Protein AF-A0A7S0X0C2-F1 (afdb_monomer_lite)

pLDDT: mean 82.72, std 20.27, range [34.0, 98.62]

Radius of gyration: 29.5 Å; chains: 1; bounding box: 104×64×98 Å

Foldseek 3Di:
DDDDDDDDDDDDDDDDDDDDDPPDPPPPDDDDDPPDPDPPPQDDDQVVCCQDPVNGGANDAAQQQAQWAWAFPDWDDDPWKIKTKTWIAGHDHDCVRPRNVLQQAAFFKKKWFWALLCQVFWDFKDKQNHTFDWDWDDPHPTIMIMGGRPGDHSVRSHRIMMITMTTPPTPQNALLSTAPVSPSKIWMWTASDPVRNGTHIDIHHYDPPPDPDDDDPDDDDDDDD

Structure (mmCIF, N/CA/C/O backbone):
data_AF-A0A7S0X0C2-F1
#
_entry.id   AF-A0A7S0X0C2-F1
#
loop_
_atom_site.group_PDB
_atom_site.id
_atom_site.type_symbol
_atom_site.label_atom_id
_atom_site.label_alt_id
_atom_site.label_comp_id
_atom_site.label_asym_id
_atom_site.label_entity_id
_atom_site.label_seq_id
_atom_site.pdbx_PDB_ins_code
_atom_site.Cartn_x
_atom_site.Cartn_y
_atom_site.Cartn_z
_atom_site.occupancy
_atom_site.B_iso_or_equiv
_atom_site.auth_seq_id
_atom_site.auth_comp_id
_atom_site.auth_asym_id
_atom_site.auth_atom_id
_atom_site.pdbx_PDB_model_num
ATOM 1 N N . MET A 1 1 ? -69.692 -27.240 -28.844 1.00 43.12 1 MET A N 1
ATOM 2 C CA . MET A 1 1 ? -70.424 -28.524 -28.946 1.00 43.12 1 MET A CA 1
ATOM 3 C C . MET A 1 1 ? -69.994 -29.227 -30.225 1.00 43.12 1 MET A C 1
ATOM 5 O O . MET A 1 1 ? -69.653 -28.537 -31.171 1.00 43.12 1 MET A O 1
ATOM 9 N N . VAL A 1 2 ? -70.072 -30.563 -30.217 1.00 38.34 2 VAL A N 1
ATOM 10 C CA . VAL A 1 2 ? -69.765 -31.543 -31.285 1.00 38.34 2 VAL A CA 1
ATOM 11 C C . VAL A 1 2 ? -68.332 -32.114 -31.284 1.00 38.34 2 VAL A C 1
ATOM 13 O O . VAL A 1 2 ? -67.367 -31.493 -31.714 1.00 38.34 2 VAL A O 1
ATOM 16 N N . ARG A 1 3 ? -68.253 -33.349 -30.760 1.00 46.38 3 ARG A N 1
ATOM 17 C CA . ARG A 1 3 ? -67.208 -34.378 -30.939 1.00 46.38 3 ARG A CA 1
ATOM 18 C C . ARG A 1 3 ? -67.413 -35.115 -32.275 1.00 46.38 3 ARG A C 1
ATOM 20 O O . ARG A 1 3 ? -68.538 -35.107 -32.757 1.00 46.38 3 ARG A O 1
ATOM 27 N N . ILE A 1 4 ? -66.377 -35.838 -32.738 1.00 42.91 4 ILE A N 1
ATOM 28 C CA . ILE A 1 4 ? -66.330 -37.195 -33.375 1.00 42.91 4 ILE A CA 1
ATOM 29 C C . ILE A 1 4 ? -65.035 -37.237 -34.229 1.00 42.91 4 ILE A C 1
ATOM 31 O O . ILE A 1 4 ? -64.892 -36.447 -35.148 1.00 42.91 4 ILE A O 1
ATOM 35 N N . SER A 1 5 ? -63.945 -37.899 -33.815 1.00 49.94 5 SER A N 1
ATOM 36 C CA . SER A 1 5 ? -63.600 -39.338 -33.916 1.00 49.94 5 SER A CA 1
ATOM 37 C C . SER A 1 5 ? -63.464 -39.889 -35.348 1.00 49.94 5 SER A C 1
ATOM 39 O O . SER A 1 5 ? -64.474 -40.072 -36.020 1.00 49.94 5 SER A O 1
ATOM 41 N N . ARG A 1 6 ? -62.233 -40.257 -35.760 1.00 48.47 6 ARG A N 1
ATOM 42 C CA . ARG A 1 6 ? -61.908 -41.545 -36.421 1.00 48.47 6 ARG A CA 1
ATOM 43 C C . ARG A 1 6 ? -60.384 -41.792 -36.500 1.00 48.47 6 ARG A C 1
ATOM 45 O O . ARG A 1 6 ? -59.655 -40.879 -36.855 1.00 48.47 6 ARG A O 1
ATOM 52 N N . TRP A 1 7 ? -59.874 -42.887 -35.909 1.00 40.53 7 TRP A N 1
ATOM 53 C CA . TRP A 1 7 ? -59.399 -44.128 -36.580 1.00 40.53 7 TRP A CA 1
ATOM 54 C C . TRP A 1 7 ? -58.467 -43.807 -37.773 1.00 40.53 7 TRP A C 1
ATOM 56 O O . TRP A 1 7 ? -58.930 -43.217 -38.734 1.00 40.53 7 TRP A O 1
ATOM 66 N N . GLY A 1 8 ? -57.162 -44.086 -37.808 1.00 38.66 8 GLY A N 1
ATOM 67 C CA . GLY A 1 8 ? -56.407 -45.244 -37.333 1.00 38.66 8 GLY A CA 1
ATOM 68 C C . GLY A 1 8 ? -55.841 -45.963 -38.565 1.00 38.66 8 GLY A C 1
ATOM 69 O O . GLY A 1 8 ? -56.622 -46.571 -39.283 1.00 38.66 8 GLY A O 1
ATOM 70 N N . GLN A 1 9 ? -54.528 -45.883 -38.821 1.00 48.75 9 GLN A N 1
ATOM 71 C CA . GLN A 1 9 ? -53.788 -46.880 -39.610 1.00 48.75 9 GLN A CA 1
ATOM 72 C C . GLN A 1 9 ? -52.271 -46.716 -39.434 1.00 48.75 9 GLN A C 1
ATOM 74 O O . GLN A 1 9 ? -51.687 -45.674 -39.720 1.00 48.75 9 GLN A O 1
ATOM 79 N N . GLN A 1 10 ? -51.679 -47.780 -38.893 1.00 46.19 10 GLN A N 1
ATOM 80 C CA . GLN A 1 10 ? -50.253 -48.042 -38.739 1.00 46.19 10 GLN A CA 1
ATOM 81 C C . GLN A 1 10 ? -49.570 -48.218 -40.095 1.00 46.19 10 GLN A C 1
ATOM 83 O O . GLN A 1 10 ? -50.171 -48.815 -40.981 1.00 46.19 10 GLN A O 1
ATOM 88 N N . LEU A 1 11 ? -48.291 -47.840 -40.192 1.00 48.03 11 LEU A N 1
ATOM 89 C CA . LEU A 1 11 ? -47.317 -48.461 -41.097 1.00 48.03 11 LEU A CA 1
ATOM 90 C C . LEU A 1 11 ? -45.882 -48.249 -40.567 1.00 48.03 11 LEU A C 1
ATOM 92 O O . LEU A 1 11 ? -45.306 -47.174 -40.667 1.00 48.03 11 LEU A O 1
ATOM 96 N N . LEU A 1 12 ? -45.400 -49.317 -39.924 1.00 47.22 12 LEU A N 1
ATOM 97 C CA . LEU A 1 12 ? -44.067 -49.939 -39.975 1.00 47.22 12 LEU A CA 1
ATOM 98 C C . LEU A 1 12 ? -42.785 -49.071 -39.940 1.00 47.22 12 LEU A C 1
ATOM 100 O O . LEU A 1 12 ? -42.436 -48.373 -40.886 1.00 47.22 12 LEU A O 1
ATOM 104 N N . LEU A 1 13 ? -42.022 -49.287 -38.857 1.00 42.19 13 LEU A N 1
ATOM 105 C CA . LEU A 1 13 ? -40.582 -49.031 -38.711 1.00 42.19 13 LEU A CA 1
ATOM 106 C C . LEU A 1 13 ? -39.740 -49.750 -39.784 1.00 42.19 13 LEU A C 1
ATOM 108 O O . LEU A 1 13 ? -40.116 -50.829 -40.248 1.00 42.19 13 LEU A O 1
ATOM 112 N N . PRO A 1 14 ? -38.495 -49.283 -39.979 1.00 48.53 14 PRO A N 1
ATOM 113 C CA . PRO A 1 14 ? -37.393 -50.178 -39.647 1.00 48.53 14 PRO A CA 1
ATOM 114 C C . PRO A 1 14 ? -36.407 -49.573 -38.643 1.00 48.53 14 PRO A C 1
ATOM 116 O O . PRO A 1 14 ? -36.069 -48.391 -38.669 1.00 48.53 14 PRO A O 1
ATOM 119 N N . LEU A 1 15 ? -35.966 -50.463 -37.751 1.00 50.50 15 LEU A N 1
ATOM 120 C CA . LEU A 1 15 ? -34.862 -50.307 -36.818 1.00 50.50 15 LEU A CA 1
ATOM 121 C C . LEU A 1 15 ? -33.593 -49.834 -37.538 1.00 50.50 15 LEU A C 1
ATOM 123 O O . LEU A 1 15 ? -33.105 -50.508 -38.444 1.00 50.50 15 LEU A O 1
ATOM 127 N N . LEU A 1 16 ? -32.994 -48.762 -37.027 1.00 46.62 16 LEU A N 1
ATOM 128 C CA . LEU A 1 16 ? -31.573 -48.481 -37.191 1.00 46.62 16 LEU A CA 1
ATOM 129 C C . LEU A 1 16 ? -30.929 -48.552 -35.806 1.00 46.62 16 LEU A C 1
ATOM 131 O O . 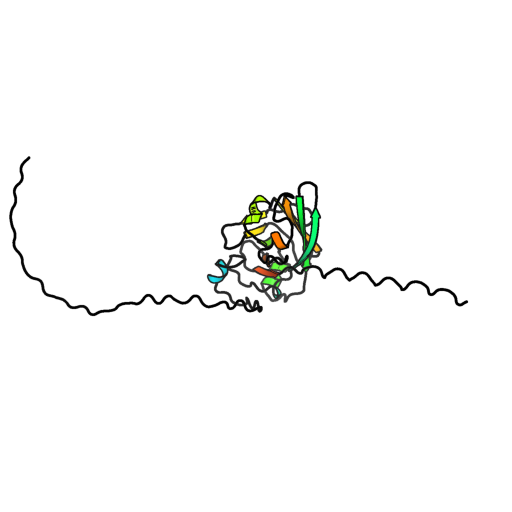LEU A 1 16 ? -31.124 -47.686 -34.956 1.00 46.62 16 LEU A O 1
ATOM 135 N N . LEU A 1 17 ? -30.209 -49.653 -35.589 1.00 46.03 17 LEU A N 1
ATOM 136 C CA . LEU A 1 17 ? -29.241 -49.820 -34.514 1.00 46.03 17 LEU A CA 1
ATOM 137 C C . LEU A 1 17 ? -28.150 -48.756 -34.678 1.00 46.03 17 LEU A C 1
ATOM 139 O O . LEU A 1 17 ? -27.385 -48.821 -35.639 1.00 46.03 17 LEU A O 1
ATOM 143 N N . LEU A 1 18 ? -28.044 -47.822 -33.731 1.00 44.97 18 LEU A N 1
ATOM 144 C CA . LEU A 1 18 ? -26.793 -47.111 -33.489 1.00 44.97 18 LEU A CA 1
ATOM 145 C C . LEU A 1 18 ? -26.215 -47.545 -32.147 1.00 44.97 18 LEU A C 1
ATOM 147 O O . LEU A 1 18 ? -26.882 -47.536 -31.112 1.00 44.97 18 LEU A O 1
ATOM 151 N N . ALA A 1 19 ? -24.966 -47.978 -32.241 1.00 47.38 19 ALA A N 1
ATOM 152 C CA . ALA A 1 19 ? -24.126 -48.465 -31.175 1.00 47.38 19 ALA A CA 1
ATOM 153 C C . ALA A 1 19 ? -23.873 -47.410 -30.090 1.00 47.38 19 ALA A C 1
ATOM 155 O O . ALA A 1 19 ? -23.893 -46.203 -30.326 1.00 47.38 19 ALA A O 1
ATOM 156 N N . ALA A 1 20 ? -23.605 -47.931 -28.897 1.00 47.91 20 ALA A N 1
ATOM 157 C CA . ALA A 1 20 ? -23.229 -47.208 -27.702 1.00 47.91 20 ALA A CA 1
ATOM 158 C C . ALA A 1 20 ? -22.001 -46.303 -27.897 1.00 47.91 20 ALA A C 1
ATOM 160 O O . ALA A 1 20 ? -20.979 -46.726 -28.432 1.00 47.91 20 ALA A O 1
ATOM 161 N N . ALA A 1 21 ? -22.077 -45.107 -27.319 1.00 42.41 21 ALA A N 1
ATOM 162 C CA . ALA A 1 21 ? -20.932 -44.424 -26.736 1.00 42.41 21 ALA A CA 1
ATOM 163 C C . ALA A 1 21 ? -21.427 -43.696 -25.479 1.00 42.41 21 ALA A C 1
ATOM 165 O O . ALA A 1 21 ? -21.937 -42.580 -25.537 1.00 42.41 21 ALA A O 1
ATOM 166 N N . GLN A 1 22 ? -21.338 -44.374 -24.334 1.00 46.09 22 GLN A N 1
ATOM 167 C CA . GLN A 1 22 ? -21.387 -43.713 -23.035 1.00 46.09 22 GLN A CA 1
ATOM 168 C C . GLN A 1 22 ? -20.103 -42.892 -22.918 1.00 46.09 22 GLN A C 1
ATOM 170 O O . GLN A 1 22 ? -19.030 -43.445 -22.689 1.00 46.09 22 GLN A O 1
ATOM 175 N N . GLN A 1 23 ? -20.195 -41.582 -23.114 1.00 45.84 23 GLN A N 1
ATOM 176 C CA . GLN A 1 23 ? -19.142 -40.684 -22.667 1.00 45.84 23 GLN A CA 1
ATOM 177 C C . GLN A 1 23 ? -19.353 -40.489 -21.170 1.00 45.84 23 GLN A C 1
ATOM 179 O O . GLN A 1 23 ? -20.239 -39.756 -20.731 1.00 45.84 23 GLN A O 1
ATOM 184 N N . GLY A 1 24 ? -18.585 -41.264 -20.402 1.00 37.53 24 GLY A N 1
ATOM 185 C CA . GLY A 1 24 ? -18.348 -40.992 -18.998 1.00 37.53 24 GLY A CA 1
ATOM 186 C C . GLY A 1 24 ? -17.808 -39.575 -18.886 1.00 37.53 24 GLY A C 1
ATOM 187 O O . GLY A 1 24 ? -16.836 -39.216 -19.549 1.00 37.53 24 GLY A O 1
ATOM 188 N N . TRP A 1 25 ? -18.488 -38.771 -18.084 1.00 41.78 25 TRP A N 1
ATOM 189 C CA . TRP A 1 25 ? -17.979 -37.492 -17.636 1.00 41.78 25 TRP A CA 1
ATOM 190 C C . TRP A 1 25 ? -16.908 -37.867 -16.623 1.00 41.78 25 TRP A C 1
ATOM 192 O O . TRP A 1 25 ? -17.216 -38.253 -15.497 1.00 41.78 25 TRP A O 1
ATOM 202 N N . ALA A 1 26 ? -15.665 -37.919 -17.093 1.00 37.41 26 ALA A N 1
ATOM 203 C CA . ALA A 1 26 ? -14.527 -37.903 -16.205 1.00 37.41 26 ALA A CA 1
ATOM 204 C C . ALA A 1 26 ? -14.616 -36.575 -15.453 1.00 37.41 26 ALA A C 1
ATOM 206 O O . ALA A 1 26 ? -14.553 -35.504 -16.056 1.00 37.41 26 ALA A O 1
ATOM 207 N N . GLU A 1 27 ? -14.874 -36.679 -14.155 1.00 42.72 27 GLU A N 1
ATOM 208 C CA . GLU A 1 27 ? -14.588 -35.641 -13.182 1.00 42.72 27 GLU A CA 1
ATOM 209 C C . GLU A 1 27 ? -13.106 -35.300 -13.386 1.00 42.72 27 GLU A C 1
ATOM 211 O O . GLU A 1 27 ? -12.231 -36.112 -13.088 1.00 42.72 27 GLU A O 1
ATOM 216 N N . GLU A 1 28 ? -12.822 -34.182 -14.052 1.00 44.88 28 GLU A N 1
ATOM 217 C CA . GLU A 1 28 ? -11.450 -33.743 -14.265 1.00 44.88 28 GLU A CA 1
ATOM 218 C C . GLU A 1 28 ? -10.962 -33.232 -12.913 1.00 44.88 28 GLU A C 1
ATOM 220 O O . GLU A 1 28 ? -11.330 -32.145 -12.460 1.00 44.88 28 GLU A O 1
ATOM 225 N N . ASP A 1 29 ? -10.240 -34.121 -12.231 1.00 40.44 29 ASP A N 1
ATOM 226 C CA . ASP A 1 29 ? -9.566 -33.906 -10.965 1.00 40.44 29 ASP A CA 1
ATOM 227 C C . ASP A 1 29 ? -8.943 -32.506 -10.932 1.00 40.44 29 ASP A C 1
ATOM 229 O O . ASP A 1 29 ? -8.013 -32.190 -11.681 1.00 40.44 29 ASP A O 1
ATOM 233 N N . ALA A 1 30 ? -9.464 -31.654 -10.046 1.00 46.84 30 ALA A N 1
ATOM 234 C C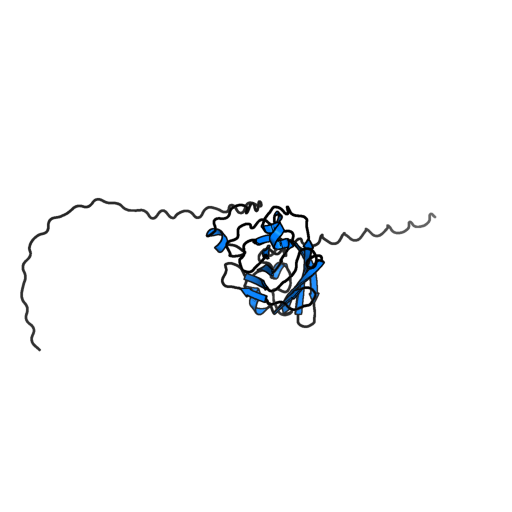A . ALA A 1 30 ? -8.808 -30.408 -9.692 1.00 46.84 30 ALA A CA 1
ATOM 235 C C . ALA A 1 30 ? -7.364 -30.740 -9.267 1.00 46.84 30 ALA A C 1
ATOM 237 O O . ALA A 1 30 ? -7.179 -31.590 -8.389 1.00 46.84 30 ALA A O 1
ATOM 238 N N . PRO A 1 31 ? -6.332 -30.126 -9.876 1.00 44.53 31 PRO A N 1
ATOM 239 C CA . PRO A 1 31 ? -4.963 -30.450 -9.524 1.00 44.53 31 PRO A CA 1
ATOM 240 C C . PRO A 1 31 ? -4.716 -30.102 -8.048 1.00 44.53 31 PRO A C 1
ATOM 242 O O . PRO A 1 31 ? -5.069 -29.002 -7.613 1.00 44.53 31 PRO A O 1
ATOM 245 N N . PRO A 1 32 ? -4.113 -31.022 -7.276 1.00 39.06 32 PRO A N 1
ATOM 246 C CA . PRO A 1 32 ? -3.867 -30.829 -5.858 1.00 39.06 32 PRO A CA 1
ATOM 247 C C . PRO A 1 32 ? -2.831 -29.723 -5.650 1.00 39.06 32 PRO A C 1
ATOM 249 O O . PRO A 1 32 ? -1.729 -29.776 -6.192 1.00 39.06 32 PRO A O 1
ATOM 252 N N . ASP A 1 33 ? -3.203 -28.729 -4.851 1.00 43.75 33 ASP A N 1
ATOM 253 C CA . ASP A 1 33 ? -2.416 -28.135 -3.770 1.00 43.75 33 ASP A CA 1
ATOM 254 C C . ASP A 1 33 ? -0.888 -28.071 -3.980 1.00 43.75 33 ASP A C 1
ATOM 256 O O . ASP A 1 33 ? -0.109 -28.476 -3.119 1.00 43.75 33 ASP A O 1
ATOM 260 N N . GLN A 1 34 ? -0.416 -27.501 -5.090 1.00 34.00 34 GLN A N 1
ATOM 261 C CA . GLN A 1 34 ? 0.976 -27.054 -5.218 1.00 34.00 34 GLN A CA 1
ATOM 262 C C . GLN A 1 34 ? 1.115 -25.591 -4.783 1.00 34.00 34 GLN A C 1
ATOM 264 O O . GLN A 1 34 ? 1.655 -24.747 -5.492 1.00 34.00 34 GLN A O 1
ATOM 269 N N . TYR A 1 35 ? 0.664 -25.283 -3.566 1.00 46.16 35 TYR A N 1
ATOM 270 C CA . TYR A 1 35 ? 1.063 -24.062 -2.859 1.00 46.16 35 TYR A CA 1
ATOM 271 C C . TYR A 1 35 ? 2.432 -24.294 -2.198 1.00 46.16 35 TYR A C 1
ATOM 273 O O . TYR A 1 35 ? 2.598 -24.287 -0.979 1.00 46.16 35 TYR A O 1
ATOM 281 N N . GLY A 1 36 ? 3.427 -24.578 -3.042 1.00 34.47 36 GLY A N 1
ATOM 282 C CA . GLY A 1 36 ? 4.832 -24.594 -2.664 1.00 34.47 36 GLY A CA 1
ATOM 283 C C . GLY A 1 36 ? 5.321 -23.161 -2.475 1.00 34.47 36 GLY A C 1
ATOM 284 O O . GLY A 1 36 ? 4.992 -22.268 -3.248 1.00 34.47 36 GLY A O 1
ATOM 285 N N . SER A 1 37 ? 6.103 -22.938 -1.428 1.00 43.38 37 SER A N 1
ATOM 286 C CA . SER A 1 37 ? 6.641 -21.660 -0.950 1.00 43.38 37 SER A CA 1
ATOM 287 C C . SER A 1 37 ? 7.677 -20.988 -1.873 1.00 43.38 37 SER A C 1
ATOM 289 O O . SER A 1 37 ? 8.632 -20.384 -1.388 1.00 43.38 37 SER A O 1
ATOM 291 N N . ASP A 1 38 ? 7.506 -21.082 -3.188 1.00 40.03 38 ASP A N 1
ATOM 292 C CA . ASP A 1 38 ? 8.397 -20.522 -4.200 1.00 40.03 38 ASP A CA 1
ATOM 293 C C . ASP A 1 38 ? 7.555 -19.779 -5.246 1.00 40.03 38 ASP A C 1
ATOM 295 O O . ASP A 1 38 ? 7.073 -20.346 -6.224 1.00 40.03 38 ASP A O 1
ATOM 299 N N . TRP A 1 39 ? 7.287 -18.495 -4.995 1.00 48.41 39 TRP A N 1
ATOM 300 C CA . TRP A 1 39 ? 6.477 -17.635 -5.866 1.00 48.41 39 TRP A CA 1
ATOM 301 C C . TRP A 1 39 ? 7.241 -17.241 -7.142 1.00 48.41 39 TRP A C 1
ATOM 303 O O . TRP A 1 39 ? 7.523 -16.066 -7.390 1.00 48.41 39 TRP A O 1
ATOM 313 N N . GLY A 1 40 ? 7.567 -18.229 -7.973 1.00 39.44 40 GLY A N 1
ATOM 314 C CA . GLY A 1 40 ? 8.083 -18.070 -9.329 1.00 39.44 40 GLY A CA 1
ATOM 315 C C . GLY A 1 40 ? 6.988 -17.646 -10.312 1.00 39.44 40 GLY A C 1
ATOM 316 O O . GLY A 1 40 ? 6.680 -18.370 -11.248 1.00 39.44 40 GLY A O 1
ATOM 317 N N . VAL A 1 41 ? 6.392 -16.464 -10.127 1.00 51.78 41 VAL A N 1
ATOM 318 C CA . VAL A 1 41 ? 5.333 -15.905 -11.003 1.00 51.78 41 VAL A CA 1
ATOM 319 C C . VAL A 1 41 ? 5.880 -15.311 -12.311 1.00 51.78 41 VAL A C 1
ATOM 321 O O . VAL A 1 41 ? 5.500 -14.216 -12.721 1.00 51.78 41 VAL A O 1
ATOM 324 N N . ALA A 1 42 ? 6.830 -15.991 -12.955 1.00 49.66 42 ALA A N 1
ATOM 325 C CA . ALA A 1 42 ? 7.410 -15.497 -14.201 1.00 49.66 42 ALA A CA 1
ATOM 326 C C . ALA A 1 42 ? 6.447 -15.631 -15.395 1.00 49.66 42 ALA A C 1
ATOM 328 O O . ALA A 1 42 ? 6.527 -14.808 -16.300 1.00 49.66 42 ALA A O 1
ATOM 329 N N . GLU A 1 43 ? 5.530 -16.606 -15.385 1.00 54.19 43 GLU A N 1
ATOM 330 C CA . GLU A 1 43 ? 4.642 -16.907 -16.518 1.00 54.19 43 GLU A CA 1
ATOM 331 C C . GLU A 1 43 ? 3.300 -17.482 -16.027 1.00 54.19 43 GLU A C 1
ATOM 333 O O . GLU A 1 43 ? 3.075 -18.688 -16.048 1.00 54.19 43 GLU A O 1
ATOM 338 N N . MET A 1 44 ? 2.399 -16.636 -15.524 1.00 57.84 44 MET A N 1
ATOM 339 C CA . MET A 1 44 ? 1.007 -17.052 -15.308 1.00 57.84 44 MET A CA 1
ATOM 340 C C . MET A 1 44 ? 0.220 -16.899 -16.608 1.00 57.84 44 MET A C 1
ATOM 342 O O . MET A 1 44 ? 0.312 -15.860 -17.262 1.00 57.84 44 MET A O 1
ATOM 346 N N . ASP A 1 45 ? -0.566 -17.922 -16.962 1.00 64.12 45 ASP A N 1
ATOM 347 C CA . ASP A 1 45 ? -1.567 -17.822 -18.025 1.00 64.12 45 ASP A CA 1
ATOM 348 C C . ASP A 1 45 ? -2.456 -16.585 -17.773 1.00 64.12 45 ASP A C 1
ATOM 350 O O . ASP A 1 45 ? -2.957 -16.417 -16.653 1.00 64.12 45 ASP A O 1
ATOM 354 N N . PRO A 1 46 ? -2.666 -15.705 -18.771 1.00 61.19 46 PRO A N 1
ATOM 355 C CA . PRO A 1 46 ? -3.463 -14.491 -18.610 1.00 61.19 46 PRO A CA 1
ATOM 356 C C . PRO A 1 46 ? -4.866 -14.729 -18.043 1.00 61.19 46 PRO A C 1
ATOM 358 O O . PRO A 1 46 ? -5.403 -13.847 -17.371 1.00 61.19 46 PRO A O 1
ATOM 361 N N . THR A 1 47 ? -5.456 -15.907 -18.279 1.00 62.09 47 THR A N 1
ATOM 362 C CA . THR A 1 47 ? -6.774 -16.276 -17.740 1.00 62.09 47 THR A CA 1
ATOM 363 C C . THR A 1 47 ? -6.676 -16.654 -16.265 1.00 62.09 47 THR A C 1
ATOM 365 O O . THR A 1 47 ? -7.463 -16.167 -15.452 1.00 62.09 47 THR A O 1
ATOM 368 N N . ALA A 1 48 ? -5.669 -17.449 -15.888 1.00 62.38 48 ALA A N 1
ATOM 369 C CA . ALA A 1 48 ? -5.381 -17.774 -14.490 1.00 62.38 48 ALA A CA 1
ATOM 370 C C . ALA A 1 48 ? -5.081 -16.520 -13.643 1.00 62.38 48 ALA A C 1
ATOM 372 O O . ALA A 1 48 ? -5.510 -16.431 -12.492 1.00 62.38 48 ALA A O 1
ATOM 373 N N . ALA A 1 49 ? -4.431 -15.506 -14.225 1.00 68.25 49 ALA A N 1
ATOM 374 C CA . ALA A 1 49 ? -4.135 -14.237 -13.554 1.00 68.25 49 ALA A CA 1
ATOM 375 C C . ALA A 1 49 ? -5.381 -13.405 -13.182 1.00 68.25 49 ALA A C 1
ATOM 377 O O . ALA A 1 49 ? -5.302 -12.504 -12.343 1.00 68.25 49 ALA A O 1
ATOM 378 N N . LEU A 1 50 ? -6.544 -13.696 -13.775 1.00 77.50 50 LEU A N 1
ATOM 379 C CA . LEU A 1 50 ? -7.815 -13.075 -13.386 1.00 77.50 50 LEU A CA 1
ATOM 380 C C . LEU A 1 50 ? -8.426 -13.714 -12.134 1.00 77.50 50 LEU A C 1
ATOM 382 O O . LEU A 1 50 ? -9.265 -13.086 -11.491 1.00 77.50 50 LEU A O 1
ATOM 386 N N . GLY A 1 51 ? -8.014 -14.934 -11.778 1.00 82.00 51 GLY A N 1
ATOM 387 C CA . GLY A 1 51 ? -8.531 -15.675 -10.625 1.00 82.00 51 GLY A CA 1
ATOM 388 C C . GLY A 1 51 ? -7.808 -15.389 -9.307 1.00 82.00 51 GLY A C 1
ATOM 389 O O . GLY A 1 51 ? -8.308 -15.755 -8.247 1.00 82.00 51 GLY A O 1
ATOM 390 N N . ILE A 1 52 ? -6.656 -14.720 -9.355 1.00 87.44 52 ILE A N 1
ATOM 391 C CA . ILE A 1 52 ? -5.799 -14.452 -8.195 1.00 87.44 52 ILE A CA 1
ATOM 392 C C . ILE A 1 52 ? -5.406 -12.979 -8.137 1.00 87.44 52 ILE A C 1
ATOM 394 O O . ILE A 1 52 ? -5.339 -12.304 -9.163 1.00 87.44 52 ILE A O 1
ATOM 398 N N . PHE A 1 53 ? -5.106 -12.469 -6.943 1.00 90.56 53 PHE A N 1
ATOM 399 C CA . PHE A 1 53 ? -4.627 -11.098 -6.774 1.00 90.56 53 PHE A CA 1
ATOM 400 C C . PHE A 1 53 ? -3.404 -10.813 -7.671 1.00 90.56 53 PHE A C 1
ATOM 402 O O . PHE A 1 53 ? -2.465 -11.611 -7.665 1.00 90.56 53 PHE A O 1
ATOM 409 N N . PRO A 1 54 ? -3.359 -9.679 -8.407 1.00 90.56 54 PRO A N 1
ATOM 410 C CA . PRO A 1 54 ? -4.219 -8.487 -8.314 1.00 90.56 54 PRO A CA 1
ATOM 411 C C . PRO A 1 54 ? -5.518 -8.511 -9.142 1.00 90.56 54 PRO A C 1
ATOM 413 O O . PRO A 1 54 ? -6.185 -7.475 -9.260 1.00 90.56 54 PRO A O 1
ATOM 416 N N . TYR A 1 55 ? -5.901 -9.665 -9.689 1.00 90.00 55 TYR A N 1
ATOM 417 C CA . TYR A 1 55 ? -7.088 -9.873 -10.526 1.00 90.00 55 TYR A CA 1
ATOM 418 C C . TYR A 1 55 ? -7.029 -9.087 -11.840 1.00 90.00 55 TYR A C 1
ATOM 420 O O . TYR A 1 55 ? -7.994 -8.443 -12.258 1.00 90.00 55 TYR A O 1
ATOM 428 N N . CYS A 1 56 ? -5.851 -9.070 -12.466 1.00 86.94 56 CYS A N 1
ATOM 429 C CA . CYS A 1 56 ? -5.643 -8.476 -13.783 1.00 86.94 56 CYS A CA 1
ATOM 430 C C . CYS A 1 56 ? -4.456 -9.116 -14.510 1.00 86.94 56 CYS A C 1
ATOM 432 O O . CYS A 1 56 ? -3.543 -9.646 -13.875 1.00 86.94 56 CYS A O 1
ATOM 434 N N . SER A 1 57 ? -4.473 -9.031 -15.843 1.00 86.38 57 SER A N 1
ATOM 435 C CA . SER A 1 57 ? -3.381 -9.475 -16.714 1.00 86.38 57 SER A CA 1
ATOM 436 C C . SER A 1 57 ? -2.297 -8.398 -16.826 1.00 86.38 57 SER A C 1
ATOM 438 O O . SER A 1 57 ? -2.613 -7.252 -17.146 1.00 86.38 57 SER A O 1
ATOM 440 N N . CYS A 1 58 ? -1.037 -8.774 -16.614 1.00 85.44 58 CYS A N 1
ATOM 441 C CA . CYS A 1 58 ? 0.136 -7.904 -16.648 1.00 85.44 58 CYS A CA 1
ATOM 442 C C . CYS A 1 58 ? 1.309 -8.624 -17.320 1.00 85.44 58 CYS A C 1
ATOM 444 O O . CYS A 1 58 ? 1.369 -9.849 -17.321 1.00 85.44 58 CYS A O 1
ATOM 446 N N . GLU A 1 59 ? 2.272 -7.875 -17.860 1.00 85.00 59 GLU A N 1
ATOM 447 C CA . GLU A 1 59 ? 3.454 -8.467 -18.510 1.00 85.00 59 GLU A CA 1
ATOM 448 C C . GLU A 1 59 ? 4.417 -9.090 -17.490 1.00 85.00 59 GLU A C 1
ATOM 450 O O . GLU A 1 59 ? 5.189 -9.986 -17.821 1.00 85.00 59 GLU A O 1
ATOM 455 N N . GLN A 1 60 ? 4.410 -8.594 -16.249 1.00 85.44 60 GLN A N 1
ATOM 456 C CA . GLN A 1 60 ? 5.282 -9.083 -15.189 1.00 85.44 60 GLN A CA 1
ATOM 457 C C . GLN A 1 60 ? 4.670 -8.848 -13.808 1.00 85.44 60 GLN A C 1
ATOM 459 O O . GLN A 1 60 ? 4.200 -7.747 -13.499 1.00 85.44 60 GLN A O 1
ATOM 464 N N . TYR A 1 61 ? 4.767 -9.877 -12.966 1.00 88.75 61 TYR A N 1
ATOM 465 C CA . TYR A 1 61 ? 4.231 -9.891 -11.605 1.00 88.75 61 TYR A CA 1
ATOM 466 C C . TYR A 1 61 ? 5.304 -9.966 -10.524 1.00 88.75 61 TYR A C 1
ATOM 468 O O . TYR A 1 61 ? 5.046 -9.654 -9.363 1.00 88.75 61 TYR A O 1
ATOM 476 N N . ARG A 1 62 ? 6.525 -10.372 -10.878 1.00 89.50 62 ARG A N 1
ATOM 477 C CA . ARG A 1 62 ? 7.592 -10.609 -9.906 1.00 89.50 62 ARG A CA 1
ATOM 478 C C . ARG A 1 62 ? 7.989 -9.347 -9.133 1.00 89.50 62 ARG A C 1
ATOM 480 O O . ARG A 1 62 ? 8.354 -8.325 -9.718 1.00 89.50 62 ARG A O 1
ATOM 487 N N . CYS A 1 63 ? 8.026 -9.469 -7.806 1.00 91.88 63 CYS A N 1
ATOM 488 C CA . CYS A 1 63 ? 8.429 -8.403 -6.886 1.00 91.88 63 CYS A CA 1
ATOM 489 C C . CYS A 1 63 ? 9.806 -7.800 -7.218 1.00 91.88 63 CYS A C 1
ATOM 491 O O . CYS A 1 63 ? 10.007 -6.585 -7.168 1.00 91.88 63 CYS A O 1
ATOM 493 N N . ASP A 1 64 ? 10.777 -8.646 -7.569 1.00 90.62 64 ASP A N 1
ATOM 494 C CA . ASP A 1 64 ? 12.167 -8.257 -7.830 1.00 90.62 64 ASP A CA 1
ATOM 495 C C . ASP A 1 64 ? 12.372 -7.470 -9.133 1.00 90.62 64 ASP A C 1
ATOM 497 O O . ASP A 1 64 ? 13.428 -6.872 -9.326 1.00 90.62 64 ASP A O 1
ATOM 501 N N . GLN A 1 65 ? 11.347 -7.389 -9.983 1.00 91.06 65 GLN A N 1
ATOM 502 C CA . GLN A 1 65 ? 11.375 -6.583 -11.204 1.00 91.06 65 GLN A 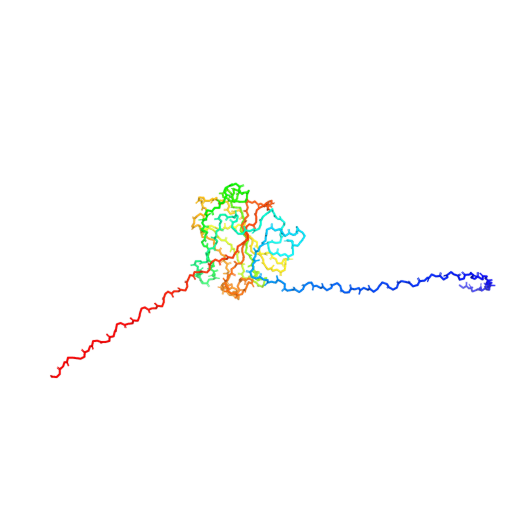CA 1
ATOM 503 C C . GLN A 1 65 ? 10.908 -5.138 -10.970 1.00 91.06 65 GLN A C 1
ATOM 505 O O . GLN A 1 65 ? 11.150 -4.277 -11.813 1.00 91.06 65 GLN A O 1
ATOM 510 N N . GLY A 1 66 ? 10.259 -4.851 -9.835 1.00 93.19 66 GLY A N 1
ATOM 511 C CA . GLY A 1 66 ? 9.809 -3.510 -9.455 1.00 93.19 66 GLY A CA 1
ATOM 512 C C . GLY A 1 66 ? 10.700 -2.857 -8.385 1.00 93.19 66 GLY A C 1
ATOM 513 O O . GLY A 1 66 ? 11.231 -3.560 -7.518 1.00 93.19 66 GLY A O 1
ATOM 514 N N . PRO A 1 67 ? 10.825 -1.514 -8.374 1.00 96.25 67 PRO A N 1
ATOM 515 C CA . PRO A 1 67 ? 11.701 -0.789 -7.448 1.00 96.25 67 PRO A CA 1
ATOM 516 C C . PRO A 1 67 ? 11.102 -0.585 -6.049 1.00 96.25 67 PRO A C 1
ATOM 518 O O . PRO A 1 67 ? 11.794 -0.093 -5.164 1.00 96.25 67 PRO A O 1
ATOM 521 N N . TYR A 1 68 ? 9.821 -0.888 -5.826 1.00 97.38 68 TYR A N 1
ATOM 522 C CA . TYR A 1 68 ? 9.113 -0.484 -4.607 1.00 97.38 68 TYR A CA 1
ATOM 523 C C . TYR A 1 68 ? 8.935 -1.633 -3.620 1.00 97.38 68 TYR A C 1
ATOM 525 O O . TYR A 1 68 ? 8.525 -2.732 -3.992 1.00 97.38 68 TYR A O 1
ATOM 533 N N . ARG A 1 69 ? 9.226 -1.364 -2.344 1.00 96.75 69 ARG A N 1
ATOM 534 C CA . ARG A 1 69 ? 8.971 -2.265 -1.216 1.00 96.75 69 ARG A CA 1
ATOM 535 C C . ARG A 1 69 ? 8.190 -1.535 -0.139 1.00 96.75 69 ARG A C 1
ATOM 537 O O . ARG A 1 69 ? 8.665 -0.532 0.380 1.00 96.75 69 ARG A O 1
ATOM 544 N N . LEU A 1 70 ? 7.013 -2.034 0.210 1.00 97.31 70 LEU A N 1
ATOM 545 C CA . LEU A 1 70 ? 6.245 -1.528 1.340 1.00 97.31 70 LEU A CA 1
ATOM 546 C C . LEU A 1 70 ? 6.658 -2.267 2.613 1.00 97.31 70 LEU A C 1
ATOM 548 O O . LEU A 1 70 ? 6.627 -3.497 2.685 1.00 97.31 70 LEU A O 1
ATOM 552 N N . GLN A 1 71 ? 7.035 -1.494 3.620 1.00 96.44 71 GLN A N 1
ATOM 553 C CA . GLN A 1 71 ? 7.357 -1.972 4.956 1.00 96.44 71 GLN A CA 1
ATOM 554 C C . GLN A 1 71 ? 6.290 -1.478 5.919 1.00 96.44 71 GLN A C 1
ATOM 556 O O . GLN A 1 71 ? 6.013 -0.282 5.951 1.00 96.44 71 GLN A O 1
ATOM 561 N N . TYR A 1 72 ? 5.710 -2.363 6.724 1.00 95.81 72 TYR A N 1
ATOM 562 C CA . TYR A 1 72 ? 4.794 -1.930 7.774 1.00 95.81 72 TYR A CA 1
ATOM 563 C C . TYR A 1 72 ? 5.578 -1.164 8.848 1.00 95.81 72 TYR A C 1
ATOM 565 O O . TYR A 1 72 ? 6.526 -1.695 9.425 1.00 95.81 72 TYR A O 1
ATOM 573 N N . VAL A 1 73 ? 5.209 0.093 9.097 1.00 95.31 73 VAL A N 1
ATOM 574 C CA . VAL A 1 73 ? 5.905 0.970 10.062 1.00 95.31 73 VAL A CA 1
ATOM 575 C C . VAL A 1 73 ? 5.098 1.228 11.324 1.00 95.31 73 VAL A C 1
ATOM 577 O O . VAL A 1 73 ? 5.600 1.829 12.270 1.00 95.31 73 VAL A O 1
ATOM 580 N N . GLY A 1 74 ? 3.869 0.724 11.370 1.00 93.38 74 GLY A N 1
ATOM 581 C CA . GLY A 1 74 ? 3.087 0.673 12.586 1.00 93.38 74 GLY A CA 1
ATOM 582 C C . GLY A 1 74 ? 1.675 1.191 12.409 1.00 93.38 74 GLY A C 1
ATOM 583 O O . GLY A 1 74 ? 1.153 1.368 11.306 1.00 93.38 74 GLY A O 1
ATOM 584 N N . ARG A 1 75 ? 1.070 1.410 13.567 1.00 93.56 75 ARG A N 1
ATOM 585 C CA . ARG A 1 75 ? -0.315 1.804 13.734 1.00 93.56 75 ARG A CA 1
ATOM 586 C C . ARG A 1 75 ? -0.355 3.101 14.519 1.00 93.56 75 ARG A C 1
ATOM 588 O O . ARG A 1 75 ? 0.331 3.221 15.532 1.00 93.56 75 ARG A O 1
ATOM 595 N N . SER A 1 76 ? -1.178 4.040 14.081 1.00 94.00 76 SER A N 1
ATOM 596 C CA . SER A 1 76 ? -1.558 5.195 14.886 1.00 94.00 76 SER A CA 1
ATOM 597 C C . SER A 1 76 ? -3.062 5.192 15.099 1.00 94.00 76 SER A C 1
ATOM 599 O O . SER A 1 76 ? -3.830 4.586 14.348 1.00 94.00 76 SER A O 1
ATOM 601 N N . GLU A 1 77 ? -3.495 5.820 16.183 1.00 94.75 77 GLU A N 1
ATOM 602 C CA . GLU A 1 77 ? -4.893 5.805 16.566 1.00 94.75 77 GLU A CA 1
ATOM 603 C C . GLU A 1 77 ? -5.345 7.187 17.009 1.00 94.75 77 GLU A C 1
ATOM 605 O O . GLU A 1 77 ? -4.626 7.929 17.673 1.00 94.75 77 GLU A O 1
ATOM 610 N N . THR A 1 78 ? -6.584 7.499 16.665 1.00 93.69 78 THR A N 1
ATOM 611 C CA . THR A 1 78 ? -7.340 8.630 17.193 1.00 93.69 78 THR A CA 1
ATOM 612 C C . THR A 1 78 ? -8.587 8.094 17.892 1.00 93.69 78 THR A C 1
ATOM 614 O O . THR A 1 78 ? -8.841 6.884 17.908 1.00 93.69 78 THR A O 1
ATOM 617 N N . THR A 1 79 ? -9.411 8.985 18.439 1.00 95.38 79 THR A N 1
ATOM 618 C CA . THR A 1 79 ? -10.689 8.610 19.062 1.00 95.38 79 THR A CA 1
ATOM 619 C C . THR A 1 79 ? -11.591 7.812 18.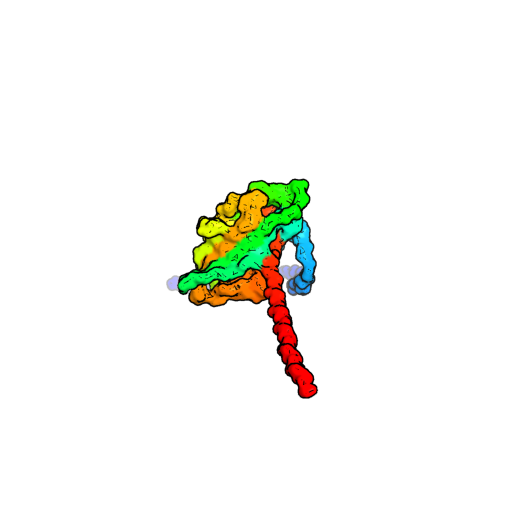116 1.00 95.38 79 THR A C 1
ATOM 621 O O . THR A 1 79 ? -12.257 6.879 18.551 1.00 95.38 79 THR A O 1
ATOM 624 N N . ASN A 1 80 ? -11.579 8.130 16.817 1.00 97.25 80 ASN A N 1
ATOM 625 C CA . ASN A 1 80 ? -12.532 7.571 15.850 1.00 97.25 80 ASN A CA 1
ATOM 626 C C . ASN A 1 80 ? -11.897 6.635 14.822 1.00 97.25 80 ASN A C 1
ATOM 628 O O . ASN A 1 80 ? -12.601 5.830 14.207 1.00 97.25 80 ASN A O 1
ATOM 632 N N . PHE A 1 81 ? -10.584 6.732 14.626 1.00 98.06 81 PHE A N 1
ATOM 633 C CA . PHE A 1 81 ? -9.902 6.063 13.527 1.00 98.06 81 PHE A CA 1
ATOM 634 C C . PHE A 1 81 ? -8.631 5.363 13.968 1.00 98.06 81 PHE A C 1
ATOM 636 O O . PHE A 1 81 ? -7.973 5.764 14.927 1.00 98.06 81 PHE A O 1
ATOM 643 N N . VAL A 1 82 ? -8.288 4.340 13.204 1.00 98.00 82 VAL A N 1
ATOM 644 C CA . VAL A 1 82 ? -7.031 3.616 13.268 1.00 98.00 82 VAL A CA 1
ATOM 645 C C . VAL A 1 82 ? -6.387 3.720 11.896 1.00 98.00 82 VAL A C 1
ATOM 647 O O . VAL A 1 82 ? -7.014 3.357 10.902 1.00 98.00 82 VAL A O 1
ATOM 650 N N . ASP A 1 83 ? -5.149 4.193 11.851 1.00 98.00 83 ASP A N 1
ATOM 651 C CA . ASP A 1 83 ? -4.339 4.218 10.641 1.00 98.00 83 ASP A CA 1
ATOM 652 C C . ASP A 1 83 ? -3.290 3.107 10.719 1.00 98.00 83 ASP A C 1
ATOM 654 O O . ASP A 1 83 ? -2.523 3.030 11.679 1.00 98.00 83 ASP A O 1
ATOM 658 N N . MET A 1 84 ? -3.252 2.245 9.705 1.00 97.19 84 MET A N 1
ATOM 659 C CA . MET A 1 84 ? -2.172 1.280 9.492 1.00 97.19 84 MET A CA 1
ATOM 660 C C . MET A 1 84 ? -1.264 1.788 8.386 1.00 97.19 84 MET A C 1
ATOM 662 O O . MET A 1 84 ? -1.716 1.978 7.257 1.00 97.19 84 MET A O 1
ATOM 666 N N . CYS A 1 85 ? 0.003 2.022 8.714 1.00 97.81 85 CYS A N 1
ATOM 667 C CA . CYS A 1 85 ? 0.914 2.758 7.855 1.00 97.81 85 CYS A CA 1
ATOM 668 C C . CYS A 1 85 ? 2.075 1.898 7.355 1.00 97.81 85 CYS A C 1
ATOM 670 O O . CYS A 1 85 ? 2.665 1.094 8.082 1.00 97.81 85 CYS A O 1
ATOM 672 N N . PHE A 1 86 ? 2.426 2.132 6.097 1.00 98.25 86 PHE A N 1
ATOM 673 C CA . PHE A 1 86 ? 3.478 1.462 5.360 1.00 98.25 86 PHE A CA 1
ATOM 674 C C . PHE A 1 86 ? 4.424 2.505 4.781 1.00 98.25 86 PHE A C 1
ATOM 676 O O . PHE A 1 86 ? 3.989 3.455 4.132 1.00 98.25 86 PHE A O 1
ATOM 683 N N . GLN A 1 87 ? 5.720 2.318 4.978 1.00 98.00 87 GLN A N 1
ATOM 684 C CA . GLN A 1 87 ? 6.737 3.122 4.325 1.00 98.00 87 GLN A CA 1
ATOM 685 C C . GLN A 1 87 ? 7.107 2.500 2.986 1.00 98.00 87 GLN A C 1
ATOM 687 O O . GLN A 1 87 ? 7.394 1.305 2.901 1.00 98.00 87 GLN A O 1
ATOM 692 N N . ILE A 1 88 ? 7.137 3.326 1.944 1.00 97.94 88 ILE A N 1
ATOM 693 C CA . ILE A 1 88 ? 7.672 2.941 0.646 1.00 97.94 88 ILE A CA 1
ATOM 694 C C . ILE A 1 88 ? 9.194 3.082 0.690 1.00 97.94 88 ILE A C 1
ATOM 696 O O . ILE A 1 88 ? 9.749 4.178 0.788 1.00 97.94 88 ILE A O 1
ATOM 700 N N . ASN A 1 89 ? 9.877 1.955 0.571 1.00 96.75 89 ASN A N 1
ATOM 701 C CA . ASN A 1 89 ? 11.307 1.875 0.339 1.00 96.75 89 ASN A CA 1
ATOM 702 C C . ASN A 1 89 ? 11.563 1.660 -1.154 1.00 96.75 89 ASN A C 1
ATOM 704 O O . ASN A 1 89 ? 10.839 0.919 -1.822 1.00 96.75 89 ASN A O 1
ATOM 708 N N . THR A 1 90 ? 12.602 2.306 -1.676 1.00 96.00 90 THR A N 1
ATOM 709 C CA . THR A 1 90 ? 13.060 2.103 -3.050 1.00 96.00 90 THR A CA 1
ATOM 710 C C . THR A 1 90 ? 14.307 1.235 -3.056 1.00 96.00 90 THR A C 1
ATOM 712 O O . THR A 1 90 ? 15.275 1.516 -2.349 1.00 96.00 90 THR A O 1
ATOM 715 N N . VAL A 1 91 ? 14.271 0.160 -3.838 1.00 94.69 91 VAL A N 1
ATOM 716 C CA . VAL A 1 91 ? 15.381 -0.775 -4.023 1.00 94.69 91 VAL A CA 1
ATOM 717 C C . VAL A 1 91 ? 15.872 -0.719 -5.469 1.00 94.69 91 VAL A C 1
ATOM 719 O O . VAL A 1 91 ? 15.074 -0.449 -6.371 1.00 94.69 91 VAL A O 1
ATOM 722 N N . PRO A 1 92 ? 17.169 -0.963 -5.721 1.00 93.50 92 PRO A N 1
ATOM 723 C CA . PRO A 1 92 ? 17.667 -1.105 -7.081 1.00 93.50 92 PRO A CA 1
ATOM 724 C C . PRO A 1 92 ? 16.944 -2.236 -7.823 1.00 93.50 92 PRO A C 1
ATOM 726 O O . PRO A 1 92 ? 16.698 -3.302 -7.261 1.00 93.50 92 PRO A O 1
ATOM 729 N N . CYS A 1 93 ? 16.652 -2.011 -9.099 1.00 93.31 93 CYS A N 1
ATOM 730 C CA . CYS A 1 93 ? 16.170 -3.021 -10.037 1.00 93.31 93 CYS A CA 1
ATOM 731 C C . CYS A 1 93 ? 16.878 -2.832 -11.386 1.00 93.31 93 CYS A C 1
ATOM 733 O O . CYS A 1 93 ? 17.509 -1.798 -11.619 1.00 93.31 93 CYS A O 1
ATOM 735 N N . ASN A 1 94 ? 16.811 -3.830 -12.270 1.00 93.81 94 ASN A N 1
ATOM 736 C CA . ASN A 1 94 ? 17.449 -3.750 -13.584 1.00 93.81 94 ASN A CA 1
ATOM 737 C C . ASN A 1 94 ? 16.720 -2.720 -14.473 1.00 93.81 94 ASN A C 1
ATOM 739 O O . ASN A 1 94 ? 15.593 -2.997 -14.880 1.00 93.81 94 ASN A O 1
ATOM 743 N N . PRO A 1 95 ? 17.334 -1.578 -14.840 1.00 91.81 95 PRO A N 1
ATOM 744 C CA . PRO A 1 95 ? 16.659 -0.528 -15.606 1.00 91.81 95 PRO A CA 1
ATOM 745 C C . PRO A 1 95 ? 16.287 -0.948 -17.035 1.00 91.81 95 PRO A C 1
ATOM 747 O O . PRO A 1 95 ? 15.434 -0.304 -17.642 1.00 91.81 95 PRO A O 1
ATOM 750 N N . SER A 1 96 ? 16.888 -2.020 -17.563 1.00 92.44 96 SER A N 1
ATOM 751 C CA . SER A 1 96 ? 16.510 -2.610 -18.852 1.00 92.44 96 SER A CA 1
ATOM 752 C C . SER A 1 96 ? 15.214 -3.424 -18.769 1.00 92.44 96 SER A C 1
ATOM 754 O O . SER A 1 96 ? 14.614 -3.722 -19.799 1.00 92.44 96 SER A O 1
ATOM 756 N N . ASN A 1 97 ? 14.757 -3.785 -17.563 1.00 90.94 97 ASN A N 1
ATOM 757 C CA . ASN A 1 97 ? 13.442 -4.384 -17.373 1.00 90.94 97 ASN A CA 1
ATOM 758 C C . ASN A 1 97 ? 12.362 -3.302 -17.521 1.00 90.94 97 ASN A C 1
ATOM 760 O O . ASN A 1 97 ? 12.406 -2.258 -16.862 1.00 90.94 97 ASN A O 1
ATOM 764 N N . ILE A 1 98 ? 11.359 -3.575 -18.358 1.00 90.06 98 ILE A N 1
ATOM 765 C CA . ILE A 1 98 ? 10.288 -2.621 -18.659 1.00 90.06 98 ILE A CA 1
ATOM 766 C C . ILE A 1 98 ? 9.530 -2.164 -17.407 1.00 90.06 98 ILE A C 1
ATOM 768 O O . ILE A 1 98 ? 9.170 -0.992 -17.302 1.00 90.06 98 ILE A O 1
ATOM 772 N N . CYS A 1 99 ? 9.347 -3.050 -16.431 1.00 92.06 99 CYS A N 1
ATOM 773 C CA . CYS A 1 99 ? 8.652 -2.748 -15.190 1.00 92.06 99 CYS A CA 1
ATOM 774 C C . CYS A 1 99 ? 9.495 -1.972 -14.206 1.00 92.06 99 CYS A C 1
ATOM 776 O O . CYS A 1 99 ? 8.983 -1.019 -13.625 1.00 92.06 99 CYS A O 1
ATOM 778 N N . CYS A 1 100 ? 10.787 -2.271 -14.102 1.00 94.75 100 CYS A N 1
ATOM 779 C CA . CYS A 1 100 ? 11.696 -1.430 -13.337 1.00 94.75 100 CYS A CA 1
ATOM 780 C C . CYS A 1 100 ? 11.690 0.005 -13.880 1.00 94.75 100 CYS A C 1
ATOM 782 O O . CYS A 1 100 ? 11.511 0.955 -13.117 1.00 94.75 100 CYS A O 1
ATOM 784 N N . ASN A 1 101 ? 11.816 0.163 -15.201 1.00 94.06 101 ASN A N 1
ATOM 785 C CA . ASN A 1 101 ? 11.839 1.465 -15.858 1.00 94.06 101 ASN A CA 1
ATOM 786 C C . ASN A 1 101 ? 10.521 2.236 -15.672 1.00 94.06 101 ASN A C 1
ATOM 788 O O . ASN A 1 101 ? 10.527 3.371 -15.192 1.00 94.06 101 ASN A O 1
ATOM 792 N N . LYS A 1 102 ? 9.386 1.608 -16.002 1.00 94.69 102 LYS A N 1
ATOM 793 C CA . LYS A 1 102 ? 8.072 2.259 -15.950 1.00 94.69 102 LYS A CA 1
ATOM 794 C C . LYS A 1 102 ? 7.639 2.596 -14.531 1.00 94.69 102 LYS A C 1
ATOM 796 O O . LYS A 1 102 ? 7.222 3.729 -14.310 1.00 94.69 102 LYS A O 1
ATOM 801 N N . LEU A 1 103 ? 7.776 1.660 -13.586 1.00 95.31 103 LEU A N 1
ATOM 802 C CA . LEU A 1 103 ? 7.436 1.916 -12.185 1.00 95.31 103 LEU A CA 1
ATOM 803 C C . LEU A 1 103 ? 8.343 2.993 -11.593 1.00 95.31 103 LEU A C 1
ATOM 805 O O . LEU A 1 103 ? 7.851 3.870 -10.898 1.00 95.31 103 LEU A O 1
ATOM 809 N N . SER A 1 104 ? 9.644 2.988 -11.909 1.00 95.81 104 SER A N 1
ATOM 810 C CA . SER A 1 104 ? 10.558 4.034 -11.427 1.00 95.81 104 SER A CA 1
ATOM 811 C C . SER A 1 104 ? 10.171 5.426 -11.922 1.00 95.81 104 SER A C 1
ATOM 813 O O . SER A 1 104 ? 10.370 6.402 -11.201 1.00 95.81 104 SER A O 1
ATOM 815 N N . ALA A 1 105 ? 9.640 5.529 -13.142 1.00 95.56 105 ALA A N 1
ATOM 816 C CA . ALA A 1 105 ? 9.180 6.792 -13.699 1.00 95.56 105 ALA A CA 1
ATOM 817 C C . ALA A 1 105 ? 7.820 7.213 -13.129 1.00 95.56 105 ALA A C 1
ATOM 819 O O . ALA A 1 105 ? 7.634 8.390 -12.831 1.00 95.56 105 ALA A O 1
ATOM 820 N N . ASN A 1 106 ? 6.890 6.266 -12.975 1.00 95.38 106 ASN A N 1
ATOM 821 C CA . ASN A 1 106 ? 5.526 6.525 -12.533 1.00 95.38 106 ASN A CA 1
ATOM 822 C C . ASN A 1 106 ? 5.022 5.386 -11.643 1.00 95.38 106 ASN A C 1
ATOM 824 O O . ASN A 1 106 ? 4.911 4.245 -12.079 1.00 95.38 106 ASN A O 1
ATOM 828 N N . LEU A 1 107 ? 4.646 5.721 -10.416 1.00 96.75 107 LEU A N 1
ATOM 829 C CA . LEU A 1 107 ? 3.847 4.903 -9.519 1.00 96.75 107 LEU A CA 1
ATOM 830 C C . LEU A 1 107 ? 2.472 5.557 -9.411 1.00 96.75 107 LEU A C 1
ATOM 832 O O . LEU A 1 107 ? 2.298 6.560 -8.714 1.00 96.75 107 LEU A O 1
ATOM 836 N N . GLU A 1 108 ? 1.496 4.992 -10.113 1.00 96.25 108 GLU A N 1
ATOM 837 C CA . GLU A 1 108 ? 0.152 5.572 -10.225 1.00 96.25 108 GLU A CA 1
ATOM 838 C C . GLU A 1 108 ? -0.874 4.885 -9.329 1.00 96.25 108 GLU A C 1
ATOM 840 O O . GLU A 1 108 ? -1.865 5.507 -8.927 1.00 96.25 108 GLU A O 1
ATOM 845 N N . LYS A 1 109 ? -0.631 3.619 -8.981 1.00 96.56 109 LYS A N 1
ATOM 846 C CA . LYS A 1 109 ? -1.569 2.823 -8.194 1.00 96.56 109 LYS A CA 1
ATOM 847 C C . LYS A 1 109 ? -0.851 1.834 -7.278 1.00 96.56 109 LYS A C 1
ATOM 849 O O . LYS A 1 109 ? 0.170 1.252 -7.646 1.00 96.56 109 LYS A O 1
ATOM 854 N N . ILE A 1 110 ? -1.416 1.651 -6.088 1.00 97.88 110 ILE A N 1
ATOM 855 C CA . ILE A 1 110 ? -1.034 0.628 -5.110 1.00 97.88 110 ILE A CA 1
ATOM 856 C C . ILE A 1 110 ? -2.302 -0.136 -4.738 1.00 97.88 110 ILE A C 1
ATOM 858 O O . ILE A 1 110 ? -3.332 0.477 -4.454 1.00 97.88 110 ILE A O 1
ATOM 862 N N . GLU A 1 111 ? -2.235 -1.461 -4.736 1.00 97.88 111 GLU A N 1
ATOM 863 C CA . GLU A 1 111 ? -3.339 -2.323 -4.308 1.00 97.88 111 GLU A CA 1
ATOM 864 C C . GLU A 1 111 ? -2.896 -3.199 -3.141 1.00 97.88 111 GLU A C 1
ATOM 866 O O . GLU A 1 111 ? -1.773 -3.690 -3.154 1.00 97.88 111 GLU A O 1
ATOM 871 N N . PHE A 1 112 ? -3.767 -3.404 -2.156 1.00 98.19 112 PHE A N 1
ATOM 872 C CA . PHE A 1 112 ? -3.559 -4.335 -1.046 1.00 98.19 112 PHE A CA 1
ATOM 873 C C . PHE A 1 112 ? -4.606 -5.438 -1.104 1.00 98.19 112 PHE A C 1
ATOM 875 O O . PHE A 1 112 ? -5.796 -5.148 -1.261 1.00 98.19 112 PHE A O 1
ATOM 882 N N . GLU A 1 113 ? -4.161 -6.677 -0.937 1.00 97.94 113 GLU A N 1
ATOM 883 C CA . GLU A 1 113 ? -5.032 -7.823 -0.719 1.00 97.94 113 GLU A CA 1
ATOM 884 C C . GLU A 1 113 ? -5.455 -7.873 0.753 1.00 97.94 113 GLU A C 1
ATOM 886 O O . GLU A 1 113 ? -4.616 -7.883 1.659 1.00 97.94 113 GLU A O 1
ATOM 891 N N . VAL A 1 114 ? -6.762 -7.856 0.995 1.00 98.19 114 VAL A N 1
ATOM 892 C CA . VAL A 1 114 ? -7.353 -7.746 2.333 1.00 98.19 114 VAL A CA 1
ATOM 893 C C . VAL A 1 114 ? -8.588 -8.624 2.451 1.00 98.19 114 VAL A C 1
ATOM 895 O O . VAL A 1 114 ? -9.201 -8.977 1.450 1.00 98.19 114 VAL A O 1
ATOM 898 N N . VAL A 1 115 ? -9.033 -8.887 3.672 1.00 97.69 115 VAL A N 1
A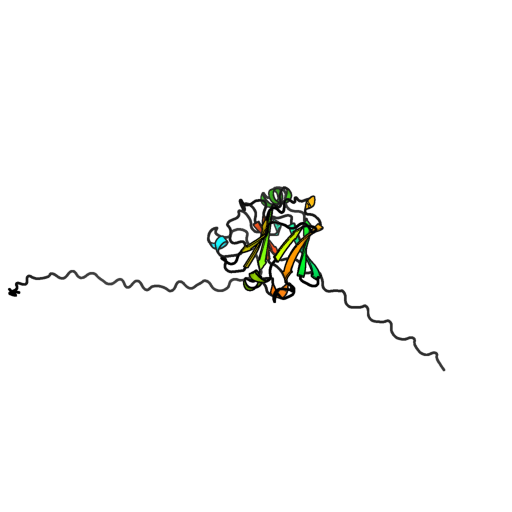TOM 899 C CA . VAL A 1 115 ? -10.269 -9.641 3.887 1.00 97.69 115 VAL A CA 1
ATOM 900 C C . VAL A 1 115 ? -11.511 -8.796 3.577 1.00 97.69 115 VAL A C 1
ATOM 902 O O . VAL A 1 115 ? -11.624 -7.631 3.977 1.00 97.69 115 VAL A O 1
ATOM 905 N N . LYS A 1 116 ? -12.488 -9.379 2.872 1.00 97.69 116 LYS A N 1
ATOM 906 C CA . LYS A 1 116 ? -13.683 -8.658 2.380 1.00 97.69 116 LYS A CA 1
ATOM 907 C C . LYS A 1 116 ? -14.527 -8.032 3.483 1.00 97.69 116 LYS A C 1
ATOM 909 O O . LYS A 1 116 ? -15.064 -6.942 3.288 1.00 97.69 116 LYS A O 1
ATOM 914 N N . GLN A 1 117 ? -14.635 -8.696 4.637 1.00 97.38 117 GLN A N 1
ATOM 915 C CA . GLN A 1 117 ? -15.455 -8.224 5.758 1.00 97.38 117 GLN A CA 1
ATOM 916 C C . GLN A 1 117 ? -15.035 -6.846 6.291 1.00 97.38 117 GLN A C 1
ATOM 918 O O . GLN A 1 117 ? -15.798 -6.201 7.004 1.00 97.38 117 GLN A O 1
ATOM 923 N N . CYS A 1 118 ? -13.847 -6.358 5.931 1.00 98.00 118 CYS A N 1
ATOM 924 C CA . CYS A 1 118 ? -13.361 -5.057 6.372 1.00 98.00 118 CYS A CA 1
ATOM 925 C C . CYS A 1 118 ? -13.923 -3.863 5.601 1.00 98.00 118 CYS A C 1
ATOM 927 O O . CYS A 1 118 ? -13.641 -2.732 6.002 1.00 98.00 118 CYS A O 1
ATOM 929 N N . LYS A 1 119 ? -14.710 -4.083 4.536 1.00 98.25 119 LYS A N 1
ATOM 930 C CA . LYS A 1 119 ? -15.243 -3.020 3.668 1.00 98.25 119 LYS A CA 1
ATOM 931 C C . LYS A 1 119 ? -15.908 -1.891 4.454 1.00 98.25 119 LYS A C 1
ATOM 933 O O . LYS A 1 119 ? -15.522 -0.737 4.299 1.00 98.25 119 LYS A O 1
ATOM 938 N N . ASP A 1 120 ? -16.844 -2.221 5.341 1.00 97.62 120 ASP A N 1
ATOM 939 C CA . ASP A 1 120 ? -17.622 -1.221 6.092 1.00 97.62 120 ASP A CA 1
ATOM 940 C C . ASP A 1 120 ? -16.782 -0.482 7.148 1.00 97.62 120 ASP A C 1
ATOM 942 O O . ASP A 1 120 ? -17.096 0.636 7.575 1.00 97.62 120 ASP A O 1
ATOM 946 N N . GLY A 1 121 ? -15.686 -1.110 7.573 1.00 97.75 121 GLY A N 1
ATOM 947 C CA . GLY A 1 121 ? -14.715 -0.527 8.485 1.00 97.75 121 GLY A CA 1
ATOM 948 C C . GLY A 1 121 ? -13.698 0.378 7.796 1.00 97.75 121 GLY A C 1
ATOM 949 O O . GLY A 1 121 ? -13.137 1.247 8.462 1.00 97.75 121 GLY A O 1
ATOM 950 N N . PHE A 1 122 ? -13.442 0.190 6.503 1.00 98.50 122 PHE A N 1
ATOM 951 C CA . PHE A 1 122 ? -12.492 0.986 5.737 1.00 98.50 122 PHE A CA 1
ATOM 952 C C . PHE A 1 122 ? -13.052 2.382 5.428 1.00 98.50 122 PHE A C 1
ATOM 954 O O . PHE A 1 122 ? -14.232 2.548 5.129 1.00 98.50 122 PHE A O 1
ATOM 961 N N . VAL A 1 123 ? -12.204 3.408 5.522 1.00 98.25 123 VAL A N 1
ATOM 962 C CA . VAL A 1 123 ? -12.616 4.813 5.372 1.00 98.25 123 VAL A CA 1
ATOM 963 C C . VAL A 1 123 ? -11.925 5.467 4.187 1.00 98.25 123 VAL A C 1
ATOM 965 O O . VAL A 1 123 ? -12.582 6.045 3.326 1.00 98.25 123 VAL A O 1
ATOM 968 N N . SER A 1 124 ? -10.596 5.432 4.160 1.00 98.12 124 SER A N 1
ATOM 969 C CA . SER A 1 124 ? -9.797 6.081 3.122 1.00 98.12 124 SER A CA 1
ATOM 970 C C . SER A 1 124 ? -8.349 5.614 3.185 1.00 98.12 124 SER A C 1
ATOM 972 O O . SER A 1 124 ? -7.940 4.941 4.130 1.00 98.12 124 SER A O 1
ATOM 974 N N . SER A 1 125 ? -7.557 6.021 2.196 1.00 98.50 125 SER A N 1
ATOM 975 C CA . SER A 1 125 ? -6.104 5.930 2.275 1.00 98.50 125 SER A CA 1
ATOM 976 C C . SER A 1 125 ? -5.464 7.298 2.120 1.00 98.50 125 SER A C 1
ATOM 978 O O . SER A 1 125 ? -5.999 8.190 1.455 1.00 98.50 125 SER A O 1
ATOM 980 N N . THR A 1 126 ? -4.293 7.457 2.726 1.00 98.25 126 THR A N 1
ATOM 981 C CA . THR A 1 126 ? -3.473 8.662 2.601 1.00 98.25 126 THR A CA 1
ATOM 982 C C . THR A 1 126 ? -2.062 8.319 2.153 1.00 98.25 126 THR A C 1
ATOM 984 O O . THR A 1 126 ? -1.584 7.210 2.384 1.00 98.25 126 THR A O 1
ATOM 987 N N . ILE A 1 127 ? -1.395 9.279 1.519 1.00 98.25 127 ILE A N 1
ATOM 988 C CA . ILE A 1 127 ? 0.042 9.243 1.256 1.00 98.25 127 ILE A CA 1
ATOM 989 C C . ILE A 1 127 ? 0.641 10.540 1.783 1.00 98.25 127 ILE A C 1
ATOM 991 O O . ILE A 1 127 ? 0.235 11.618 1.351 1.00 98.25 127 ILE A O 1
ATOM 995 N N . ASN A 1 128 ? 1.576 10.443 2.728 1.00 97.06 128 ASN A N 1
ATOM 996 C CA . ASN A 1 128 ? 2.150 11.588 3.445 1.00 97.06 128 ASN A CA 1
ATOM 997 C C . ASN A 1 128 ? 1.057 12.503 4.034 1.00 97.06 128 ASN A C 1
ATOM 999 O O . ASN A 1 128 ? 1.108 13.725 3.912 1.00 97.06 128 ASN A O 1
ATOM 1003 N N . GLY A 1 129 ? 0.011 11.892 4.604 1.00 96.00 129 GLY A N 1
ATOM 1004 C CA . GLY A 1 129 ? -1.149 12.585 5.175 1.00 96.00 129 GLY A CA 1
ATOM 1005 C C . GLY A 1 129 ? -2.157 13.134 4.156 1.00 96.00 129 GLY A C 1
ATOM 1006 O O . GLY A 1 129 ? -3.251 13.530 4.549 1.00 96.00 129 GLY A O 1
ATOM 1007 N N . GLN A 1 130 ? -1.848 13.119 2.856 1.00 97.25 130 GLN A N 1
ATOM 1008 C CA . GLN A 1 130 ? -2.763 13.568 1.805 1.00 97.25 130 GLN A CA 1
ATOM 1009 C C . GLN A 1 130 ? -3.722 12.446 1.415 1.00 97.25 130 GLN A C 1
ATOM 1011 O O . GLN A 1 130 ? -3.279 11.366 1.023 1.00 97.25 130 GLN A O 1
ATOM 1016 N N . VAL A 1 131 ? -5.029 12.698 1.494 1.00 97.38 131 VAL A N 1
ATOM 1017 C CA . VAL A 1 131 ? -6.059 11.727 1.092 1.00 97.38 131 VAL A CA 1
ATOM 1018 C C . VAL A 1 131 ? -5.932 11.405 -0.396 1.00 97.38 131 VAL A C 1
ATOM 1020 O O . VAL A 1 131 ? -5.751 12.293 -1.229 1.00 97.38 131 VAL A O 1
ATOM 1023 N N . LYS A 1 132 ? -6.028 10.117 -0.728 1.00 97.62 132 LYS A N 1
ATOM 1024 C CA . LYS A 1 132 ? -5.973 9.607 -2.100 1.00 97.62 132 LYS A CA 1
ATOM 1025 C C . LYS A 1 132 ? -7.302 8.994 -2.519 1.00 97.62 132 LYS A C 1
ATOM 1027 O O . LYS A 1 132 ? -8.064 8.493 -1.690 1.00 97.62 132 LYS A O 1
ATOM 1032 N N . THR A 1 133 ? -7.542 8.988 -3.828 1.00 96.94 133 THR A N 1
ATOM 1033 C CA . THR A 1 133 ? -8.709 8.316 -4.411 1.00 96.94 133 THR A CA 1
ATOM 1034 C C . THR A 1 133 ? -8.568 6.821 -4.177 1.00 96.94 133 THR A C 1
ATOM 1036 O O . THR A 1 133 ? -7.632 6.202 -4.686 1.00 96.94 133 THR A O 1
ATOM 1039 N N . THR A 1 134 ? -9.470 6.256 -3.379 1.00 98.06 134 THR A N 1
ATOM 1040 C CA . THR A 1 134 ? -9.363 4.872 -2.920 1.00 98.06 134 THR A CA 1
ATOM 1041 C C . THR A 1 134 ? -10.686 4.139 -3.057 1.00 98.06 134 THR A C 1
ATOM 1043 O O . THR A 1 134 ? -11.743 4.730 -2.851 1.00 98.06 134 THR A O 1
ATOM 1046 N N . TYR A 1 135 ? -10.610 2.850 -3.371 1.00 97.81 135 TYR A N 1
ATOM 1047 C CA . TYR A 1 135 ? -11.749 1.948 -3.498 1.00 97.81 135 TYR A CA 1
ATOM 1048 C C . TYR A 1 135 ? -11.529 0.702 -2.643 1.00 97.81 135 TYR A C 1
ATOM 1050 O O . TYR A 1 135 ? -10.384 0.305 -2.422 1.00 97.81 135 TYR A O 1
ATOM 1058 N N . PHE A 1 136 ? -12.623 0.098 -2.182 1.00 98.44 136 PHE A N 1
ATOM 1059 C CA . PHE A 1 136 ? -12.625 -1.219 -1.553 1.00 98.44 136 PHE A CA 1
ATOM 1060 C C . PHE A 1 136 ? -13.491 -2.148 -2.403 1.00 98.44 136 PHE A C 1
ATOM 1062 O O . PHE A 1 136 ? -14.724 -2.106 -2.334 1.00 98.44 136 PHE A O 1
ATOM 1069 N N . ASP A 1 137 ? -12.833 -2.968 -3.212 1.00 97.50 137 ASP A N 1
ATOM 1070 C CA . ASP A 1 137 ? -13.472 -3.876 -4.155 1.00 97.50 137 ASP A CA 1
ATOM 1071 C C . ASP A 1 137 ? -13.733 -5.229 -3.464 1.00 97.50 137 ASP A C 1
ATOM 1073 O O . ASP A 1 137 ? -12.864 -5.769 -2.775 1.00 97.50 137 ASP A O 1
ATOM 1077 N N . THR A 1 138 ? -14.944 -5.771 -3.624 1.00 97.25 138 THR A N 1
ATOM 1078 C CA . THR A 1 138 ? -15.384 -7.038 -2.995 1.00 97.25 138 THR A CA 1
ATOM 1079 C C . THR A 1 138 ? -15.805 -8.112 -3.992 1.00 97.25 138 THR A C 1
ATOM 1081 O O . THR A 1 138 ? -16.198 -9.204 -3.581 1.00 97.25 138 THR A O 1
ATOM 1084 N N . ASP A 1 139 ? -15.710 -7.808 -5.285 1.00 94.69 139 ASP A N 1
ATOM 1085 C CA . ASP A 1 139 ? -16.235 -8.642 -6.371 1.00 94.69 139 ASP A CA 1
ATOM 1086 C C . ASP A 1 139 ? -15.270 -9.775 -6.772 1.00 94.69 139 ASP A C 1
ATOM 1088 O O . ASP A 1 139 ? -15.625 -10.651 -7.554 1.00 94.69 139 ASP A O 1
ATOM 1092 N N . PHE A 1 140 ? -14.052 -9.775 -6.221 1.00 92.88 140 PHE A N 1
ATOM 1093 C CA . PHE A 1 140 ? -13.010 -10.781 -6.461 1.00 92.88 140 PHE A CA 1
ATOM 1094 C C . PHE A 1 140 ? -13.048 -11.903 -5.422 1.00 92.88 140 PHE A C 1
ATOM 1096 O O . PHE A 1 140 ? -13.926 -11.897 -4.572 1.00 92.88 140 PHE A O 1
ATOM 1103 N N . ALA A 1 141 ? -12.128 -12.874 -5.443 1.00 93.00 141 ALA A N 1
ATOM 1104 C CA . ALA A 1 141 ? -12.092 -13.930 -4.421 1.00 93.00 141 ALA A CA 1
ATOM 1105 C C . ALA A 1 141 ? -11.824 -13.360 -3.012 1.00 93.00 141 ALA A C 1
ATOM 1107 O O . ALA A 1 141 ? -12.523 -13.710 -2.060 1.00 93.00 141 ALA A O 1
ATOM 1108 N N . THR A 1 142 ? -10.909 -12.395 -2.918 1.00 96.12 142 THR A N 1
ATOM 1109 C CA . THR A 1 142 ? -10.527 -11.661 -1.700 1.00 96.12 142 THR A CA 1
ATOM 1110 C C . THR A 1 142 ? -10.968 -10.196 -1.792 1.00 96.12 142 THR A C 1
ATOM 1112 O O . THR A 1 142 ? -11.484 -9.742 -2.819 1.00 96.12 142 THR A O 1
ATOM 1115 N N . GLY A 1 143 ? -10.856 -9.450 -0.697 1.00 97.00 143 GLY A N 1
ATOM 1116 C CA . GLY A 1 143 ? -11.061 -8.005 -0.706 1.00 97.00 143 GLY A CA 1
ATOM 1117 C C . GLY A 1 143 ? -9.841 -7.292 -1.283 1.00 97.00 143 GLY A C 1
ATOM 1118 O O . GLY A 1 143 ? -8.705 -7.757 -1.178 1.00 97.00 143 GLY A O 1
ATOM 1119 N N . LYS A 1 144 ? -10.061 -6.128 -1.894 1.00 97.38 144 LYS A N 1
ATOM 1120 C CA . LYS A 1 144 ? -8.972 -5.339 -2.468 1.00 97.38 144 LYS A CA 1
ATOM 1121 C C . LYS A 1 144 ? -9.128 -3.865 -2.155 1.00 97.38 144 LYS A C 1
ATOM 1123 O O . LYS A 1 144 ? -10.089 -3.234 -2.585 1.00 97.38 144 LYS A O 1
ATOM 1128 N N . ILE A 1 145 ? -8.145 -3.295 -1.462 1.00 98.44 145 ILE A N 1
ATOM 1129 C CA . ILE A 1 145 ? -8.042 -1.840 -1.329 1.00 98.44 145 ILE A CA 1
ATOM 1130 C C . ILE A 1 145 ? -7.192 -1.322 -2.476 1.00 98.44 145 ILE A C 1
ATOM 1132 O O . ILE A 1 145 ? -6.019 -1.668 -2.590 1.00 98.44 145 ILE A O 1
ATOM 1136 N N . ARG A 1 146 ? -7.771 -0.459 -3.307 1.00 97.31 146 ARG A N 1
ATOM 1137 C CA . ARG A 1 146 ? -7.121 0.118 -4.483 1.00 97.31 146 ARG A CA 1
ATOM 1138 C C . ARG A 1 146 ? -6.918 1.613 -4.302 1.00 97.31 146 ARG A C 1
ATOM 1140 O O . ARG A 1 146 ? -7.881 2.371 -4.353 1.00 97.31 146 ARG A O 1
ATOM 1147 N N . ILE A 1 147 ? -5.667 2.034 -4.136 1.00 98.00 147 ILE A N 1
ATOM 1148 C CA . ILE A 1 147 ? -5.255 3.437 -4.018 1.00 98.00 147 ILE A CA 1
ATOM 1149 C C . ILE A 1 147 ? -4.783 3.915 -5.388 1.00 98.00 147 ILE A C 1
ATOM 1151 O O . ILE A 1 147 ? -3.801 3.408 -5.923 1.00 98.00 147 ILE A O 1
ATOM 1155 N N . THR A 1 148 ? -5.467 4.904 -5.949 1.00 96.44 148 THR A N 1
ATOM 1156 C CA . THR A 1 148 ? -5.192 5.474 -7.277 1.00 96.44 148 THR A CA 1
ATOM 1157 C C . THR A 1 148 ? -4.735 6.927 -7.174 1.00 96.44 148 THR A C 1
ATOM 1159 O O . THR A 1 148 ? -4.813 7.545 -6.107 1.00 96.44 148 THR A O 1
ATOM 1162 N N . ALA A 1 149 ? -4.245 7.481 -8.288 1.00 92.56 149 ALA A N 1
ATOM 1163 C CA . ALA A 1 149 ? -3.658 8.820 -8.341 1.00 92.56 149 ALA A CA 1
ATOM 1164 C C . ALA A 1 149 ? -2.532 8.991 -7.302 1.00 92.56 149 ALA A C 1
ATOM 1166 O O . ALA A 1 149 ? -2.418 10.020 -6.618 1.00 92.56 149 ALA A O 1
ATOM 1167 N N . VAL A 1 150 ? -1.702 7.951 -7.167 1.00 96.12 150 VAL A N 1
ATOM 1168 C CA . VAL A 1 150 ? -0.532 7.956 -6.284 1.00 96.12 150 VAL A CA 1
ATOM 1169 C C . VAL A 1 150 ? 0.438 9.048 -6.740 1.00 96.12 150 VAL A C 1
ATOM 1171 O O . VAL A 1 150 ? 0.772 9.911 -5.921 1.00 96.12 150 VAL A O 1
ATOM 1174 N N . ARG A 1 151 ? 0.738 9.100 -8.049 1.00 95.19 151 ARG A N 1
ATOM 1175 C CA . ARG A 1 151 ? 1.553 10.126 -8.725 1.00 95.19 151 ARG A CA 1
ATOM 1176 C C . ARG A 1 151 ? 2.924 10.322 -8.078 1.00 95.19 151 ARG A C 1
ATOM 1178 O O . ARG A 1 151 ? 3.348 11.447 -7.811 1.00 95.19 151 ARG A O 1
ATOM 1185 N N . LEU A 1 152 ? 3.591 9.213 -7.775 1.00 97.44 152 LEU A N 1
ATOM 1186 C CA . LEU A 1 152 ? 4.962 9.214 -7.268 1.00 97.44 152 LEU A CA 1
ATOM 1187 C C . LEU A 1 152 ? 5.917 8.681 -8.338 1.00 97.44 152 LEU A C 1
ATOM 1189 O O . LEU A 1 152 ? 5.493 8.088 -9.320 1.00 97.44 152 LEU A O 1
ATOM 1193 N N . ASN A 1 153 ? 7.211 8.880 -8.138 1.00 96.75 153 ASN A N 1
ATOM 1194 C CA . ASN A 1 153 ? 8.280 8.267 -8.926 1.00 96.75 153 ASN A CA 1
ATOM 1195 C C . ASN A 1 153 ? 9.375 7.761 -7.979 1.00 96.75 153 ASN A C 1
ATOM 1197 O O . ASN A 1 153 ? 9.237 7.856 -6.762 1.00 96.75 153 ASN A O 1
ATOM 1201 N N . SER A 1 154 ? 10.463 7.190 -8.486 1.00 95.44 154 SER A N 1
ATOM 1202 C CA . SER A 1 154 ? 11.534 6.623 -7.647 1.00 95.44 154 SER A CA 1
ATOM 1203 C C . SER A 1 154 ? 12.150 7.627 -6.660 1.00 95.44 154 SER A C 1
ATOM 1205 O O . SER A 1 154 ? 12.616 7.227 -5.592 1.00 95.44 154 SER A O 1
ATOM 1207 N N . VAL A 1 155 ? 12.111 8.923 -6.976 1.00 95.62 155 VAL A N 1
ATOM 1208 C CA . VAL A 1 155 ? 12.611 9.994 -6.109 1.00 95.62 155 VAL A CA 1
ATOM 1209 C C . VAL A 1 155 ? 11.573 10.355 -5.050 1.00 95.62 155 VAL A C 1
ATOM 1211 O O . VAL A 1 155 ? 11.881 10.343 -3.862 1.00 95.62 155 VAL A O 1
ATOM 1214 N N . THR A 1 156 ? 10.334 10.641 -5.455 1.00 97.38 156 THR A N 1
ATOM 1215 C CA . THR A 1 156 ? 9.285 11.130 -4.543 1.00 97.38 156 THR A CA 1
ATOM 1216 C C . THR A 1 156 ? 8.623 10.024 -3.725 1.00 97.38 156 THR A C 1
ATOM 1218 O O . THR A 1 156 ? 8.089 10.286 -2.650 1.00 97.38 156 THR A O 1
ATOM 1221 N N . ALA A 1 157 ? 8.674 8.775 -4.189 1.00 97.25 157 ALA A N 1
ATOM 1222 C CA . ALA A 1 157 ? 8.153 7.630 -3.454 1.00 97.25 157 ALA A CA 1
ATOM 1223 C C . ALA A 1 157 ? 9.039 7.241 -2.271 1.00 97.25 157 ALA A C 1
ATOM 1225 O O . ALA A 1 157 ? 8.540 6.680 -1.300 1.00 97.25 157 ALA A O 1
ATOM 1226 N N . LYS A 1 158 ? 10.342 7.527 -2.331 1.00 96.62 158 LYS A N 1
ATOM 1227 C CA . LYS A 1 158 ? 11.287 7.128 -1.289 1.00 96.62 158 LYS A CA 1
ATOM 1228 C C . LYS A 1 158 ? 10.872 7.710 0.068 1.00 96.62 158 LYS A C 1
ATOM 1230 O O . LYS A 1 158 ? 10.738 8.918 0.213 1.00 96.62 158 LYS A O 1
ATOM 1235 N N . GLN A 1 159 ? 10.696 6.828 1.052 1.00 96.88 159 GLN A N 1
ATOM 1236 C CA . GLN A 1 159 ? 10.225 7.124 2.411 1.00 96.88 159 GLN A CA 1
ATOM 1237 C C . GLN A 1 159 ? 8.822 7.742 2.511 1.00 96.88 159 GLN A C 1
ATOM 1239 O O . GLN A 1 159 ? 8.426 8.179 3.590 1.00 96.88 159 GLN A O 1
ATOM 1244 N N . SER A 1 160 ? 8.038 7.741 1.431 1.00 98.31 160 SER A N 1
ATOM 1245 C CA . SER A 1 160 ? 6.634 8.135 1.520 1.00 98.31 160 SER A CA 1
ATOM 1246 C C . SER A 1 160 ? 5.854 7.142 2.381 1.00 98.31 160 SER A C 1
ATOM 1248 O O . SER A 1 160 ? 6.082 5.933 2.316 1.00 98.31 160 SER A O 1
ATOM 1250 N N . ILE A 1 161 ? 4.913 7.654 3.169 1.00 98.12 161 ILE A N 1
ATOM 1251 C CA . ILE A 1 161 ? 4.101 6.875 4.102 1.00 98.12 161 ILE A CA 1
ATOM 1252 C C . ILE A 1 161 ? 2.695 6.729 3.539 1.00 98.12 161 ILE A C 1
ATOM 1254 O O . ILE A 1 161 ? 1.966 7.711 3.412 1.00 98.12 161 ILE A O 1
ATOM 1258 N N . VAL A 1 162 ? 2.317 5.498 3.215 1.00 98.50 162 VAL A N 1
ATOM 1259 C CA . VAL A 1 162 ? 0.969 5.106 2.803 1.00 98.50 162 VAL A CA 1
ATOM 1260 C C . VAL A 1 162 ? 0.220 4.633 4.038 1.00 98.50 162 VAL A C 1
ATOM 1262 O O . VAL A 1 162 ? 0.664 3.684 4.671 1.00 98.50 162 VAL A O 1
ATOM 1265 N N . CYS A 1 163 ? -0.914 5.237 4.380 1.00 98.44 163 CYS A N 1
ATOM 1266 C CA . CYS A 1 163 ? -1.738 4.767 5.495 1.00 98.44 163 CYS A CA 1
ATOM 1267 C C . CYS A 1 163 ? -3.123 4.346 5.017 1.00 98.44 163 CYS A C 1
ATOM 1269 O O . CYS A 1 163 ? -3.762 5.079 4.262 1.00 98.44 163 CYS A O 1
ATOM 1271 N N . LEU A 1 164 ? -3.585 3.194 5.498 1.00 98.62 164 LEU A N 1
ATOM 1272 C CA . LEU A 1 164 ? -4.954 2.707 5.364 1.00 98.62 164 LEU A CA 1
ATOM 1273 C C . LEU A 1 164 ? -5.727 3.101 6.623 1.00 98.62 164 LEU A C 1
ATOM 1275 O O . LEU A 1 164 ? -5.350 2.698 7.725 1.00 98.62 164 LEU A O 1
ATOM 1279 N N . ARG A 1 165 ? -6.796 3.881 6.466 1.00 98.50 165 ARG A N 1
ATOM 1280 C CA . ARG A 1 165 ? -7.622 4.364 7.573 1.00 98.50 165 ARG A CA 1
ATOM 1281 C C . ARG A 1 165 ? -8.855 3.499 7.750 1.00 98.50 165 ARG A C 1
ATOM 1283 O O . ARG A 1 165 ? -9.642 3.328 6.817 1.00 98.50 165 ARG A O 1
ATOM 1290 N N . LEU A 1 166 ? -9.074 3.042 8.976 1.00 98.56 166 LEU A N 1
ATOM 1291 C CA . LEU A 1 166 ? -10.259 2.298 9.381 1.00 98.56 166 LEU A CA 1
ATOM 1292 C C . LEU A 1 166 ? -10.969 2.975 10.549 1.00 98.56 166 LEU A C 1
ATOM 1294 O O . LEU A 1 166 ? -10.364 3.695 11.345 1.00 98.56 166 LEU A O 1
ATOM 1298 N N . ARG A 1 167 ? -12.268 2.714 10.681 1.00 98.31 167 ARG A N 1
ATOM 1299 C CA . ARG A 1 167 ? -13.046 3.065 11.870 1.00 98.31 167 ARG A CA 1
ATOM 1300 C C . ARG A 1 167 ? -12.512 2.288 13.066 1.00 98.31 167 ARG A C 1
ATOM 1302 O O . ARG A 1 167 ? -12.315 1.079 12.982 1.00 98.31 167 ARG A O 1
ATOM 1309 N N . ARG A 1 168 ? -12.352 2.963 14.203 1.00 96.94 168 ARG A N 1
ATOM 1310 C CA . ARG A 1 168 ? -11.891 2.345 15.456 1.00 96.94 168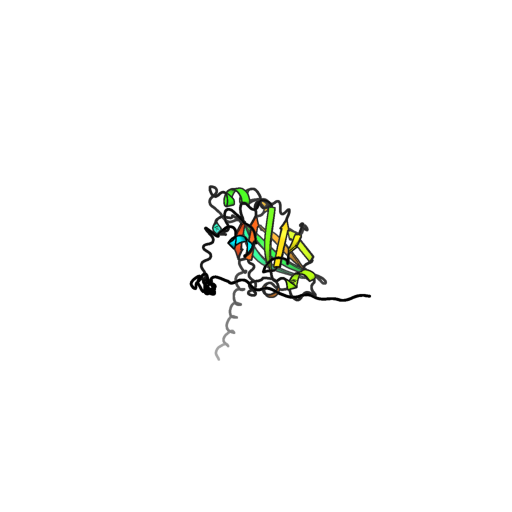 ARG A CA 1
ATOM 1311 C C . ARG A 1 168 ? -12.809 1.215 15.939 1.00 96.94 168 ARG A C 1
ATOM 1313 O O . ARG A 1 168 ? -12.341 0.291 16.586 1.00 96.94 168 ARG A O 1
ATOM 1320 N N . THR A 1 169 ? -14.095 1.276 15.602 1.00 96.81 169 THR A N 1
ATOM 1321 C CA . THR A 1 169 ? -15.099 0.253 15.932 1.00 96.81 169 THR A CA 1
ATOM 1322 C C . THR A 1 169 ? -15.072 -0.963 15.001 1.00 96.81 169 THR A C 1
ATOM 1324 O O . THR A 1 169 ? -15.834 -1.900 15.213 1.00 96.81 169 THR A O 1
ATOM 1327 N N . SER A 1 170 ? -14.236 -0.957 13.958 1.00 96.75 170 SER A N 1
ATOM 1328 C CA . SER A 1 170 ? -14.098 -2.087 13.038 1.00 96.75 170 SER A CA 1
ATOM 1329 C C . SER A 1 170 ? -13.361 -3.256 13.696 1.00 96.75 170 SER A C 1
ATOM 1331 O O . SER A 1 170 ? -12.390 -3.061 14.430 1.00 96.75 170 SER A O 1
ATOM 1333 N N . ALA A 1 171 ? -13.752 -4.483 13.346 1.00 95.69 171 ALA A N 1
ATOM 1334 C CA . ALA A 1 171 ? -13.009 -5.692 13.702 1.00 95.69 171 ALA A CA 1
ATOM 1335 C C . ALA A 1 171 ? -11.637 -5.785 12.999 1.00 95.69 171 ALA A C 1
ATOM 1337 O O . ALA A 1 171 ? -10.798 -6.582 13.397 1.00 95.69 171 ALA A O 1
ATOM 1338 N N . CYS A 1 172 ? -11.389 -4.949 11.986 1.00 96.75 172 CYS A N 1
ATOM 1339 C CA . CYS A 1 172 ? -10.205 -5.005 11.127 1.00 96.75 172 CYS A CA 1
ATOM 1340 C C . CYS A 1 172 ? -9.101 -4.007 11.499 1.00 96.75 172 CYS A C 1
ATOM 1342 O O . CYS A 1 172 ? -8.354 -3.533 10.646 1.00 96.75 172 CYS A O 1
ATOM 1344 N N . THR A 1 173 ? -9.022 -3.610 12.765 1.00 96.31 173 THR A N 1
ATOM 1345 C CA . THR A 1 173 ? -8.124 -2.532 13.212 1.00 96.31 173 THR A CA 1
ATOM 1346 C C . THR A 1 173 ? -6.680 -2.978 13.454 1.00 96.31 173 THR A C 1
ATOM 1348 O O . THR A 1 173 ? -5.857 -2.176 13.894 1.00 96.31 173 THR A O 1
ATOM 1351 N N . THR A 1 174 ? -6.345 -4.231 13.148 1.00 95.19 174 THR A N 1
ATOM 1352 C CA . THR A 1 174 ? -4.979 -4.763 13.218 1.00 95.19 174 THR A CA 1
ATOM 1353 C C . THR A 1 174 ? -4.541 -5.351 11.874 1.00 95.19 174 THR A C 1
ATOM 1355 O O . THR A 1 174 ? -5.403 -5.779 11.099 1.00 95.19 174 THR A O 1
ATOM 1358 N N . PRO A 1 175 ? -3.223 -5.441 11.607 1.00 94.75 175 PRO A N 1
ATOM 1359 C CA . PRO A 1 175 ? -2.710 -6.085 10.401 1.00 94.75 175 PRO A CA 1
ATOM 1360 C C . PRO A 1 175 ? -3.262 -7.498 10.197 1.00 94.75 175 PRO A C 1
ATOM 1362 O O . PRO A 1 175 ? -3.783 -7.788 9.130 1.00 94.75 175 PRO A O 1
ATOM 1365 N N . ALA A 1 176 ? -3.229 -8.341 11.234 1.00 95.19 176 ALA A N 1
ATOM 1366 C CA . ALA A 1 176 ? -3.704 -9.725 11.171 1.00 95.19 176 ALA A CA 1
ATOM 1367 C C . ALA A 1 176 ? -5.204 -9.836 10.862 1.00 95.19 176 ALA A C 1
ATOM 1369 O O . ALA A 1 176 ? -5.643 -10.775 10.216 1.00 95.19 176 ALA A O 1
ATOM 1370 N N . THR A 1 177 ? -6.002 -8.861 11.300 1.00 96.69 177 THR A N 1
ATOM 1371 C CA . THR A 1 177 ? -7.451 -8.848 11.044 1.00 96.69 177 THR A CA 1
ATOM 1372 C C . THR A 1 177 ? -7.843 -8.212 9.711 1.00 96.69 177 THR A C 1
ATOM 1374 O O . THR A 1 177 ? -8.980 -8.387 9.286 1.00 96.69 177 THR A O 1
ATOM 1377 N N . LEU A 1 178 ? -6.958 -7.425 9.086 1.00 97.38 178 LEU A N 1
ATOM 1378 C CA . LEU A 1 178 ? -7.230 -6.773 7.800 1.00 97.38 178 LEU A CA 1
ATOM 1379 C C . LEU A 1 178 ? -6.604 -7.526 6.626 1.00 97.38 178 LEU A C 1
ATOM 1381 O O . LEU A 1 178 ? -7.240 -7.646 5.583 1.00 97.38 178 LEU A O 1
ATOM 1385 N N . ALA A 1 179 ? -5.358 -7.970 6.758 1.00 96.69 179 ALA A N 1
ATOM 1386 C CA . ALA A 1 179 ? -4.655 -8.654 5.686 1.00 96.69 179 ALA A CA 1
ATOM 1387 C C . ALA A 1 179 ? -5.278 -10.025 5.413 1.00 96.69 179 ALA A C 1
ATOM 1389 O O . ALA A 1 179 ? -5.598 -10.755 6.349 1.00 96.69 179 ALA A O 1
ATOM 1390 N N . GLU A 1 180 ? -5.388 -10.394 4.137 1.00 95.81 180 GLU A N 1
ATOM 1391 C CA . GLU A 1 180 ? -5.951 -11.691 3.740 1.00 95.81 180 GLU A CA 1
ATOM 1392 C C . GLU A 1 180 ? -5.164 -12.877 4.316 1.00 95.81 180 GLU A C 1
ATOM 1394 O O . GLU A 1 180 ? -5.749 -13.869 4.737 1.00 95.81 180 GLU A O 1
ATOM 1399 N N . ASN A 1 181 ? -3.836 -12.749 4.411 1.00 88.81 181 ASN A N 1
ATOM 1400 C CA . ASN A 1 181 ? -2.962 -13.802 4.933 1.00 88.81 181 ASN A CA 1
ATOM 1401 C C . ASN A 1 181 ? -3.217 -14.129 6.418 1.00 88.81 181 ASN A C 1
ATOM 1403 O O . ASN A 1 181 ? -2.778 -15.173 6.895 1.00 88.81 181 ASN A O 1
ATOM 1407 N N . GLY A 1 182 ? -3.849 -13.228 7.180 1.00 90.06 182 GLY A N 1
ATOM 1408 C CA . GLY A 1 182 ? -4.124 -13.408 8.610 1.00 90.06 182 GLY A CA 1
ATOM 1409 C C . GLY A 1 182 ? -2.905 -13.323 9.545 1.00 90.06 182 GLY A C 1
ATOM 1410 O O . GLY A 1 182 ? -3.067 -13.160 10.751 1.00 90.06 182 GLY A O 1
ATOM 1411 N N . ASP A 1 183 ? -1.680 -13.374 9.020 1.00 89.25 183 ASP A N 1
ATOM 1412 C CA . ASP A 1 183 ? -0.420 -13.320 9.783 1.00 89.25 183 ASP A CA 1
ATOM 1413 C C . ASP A 1 183 ? 0.096 -11.888 10.039 1.00 89.25 183 ASP A C 1
ATOM 1415 O O . ASP A 1 183 ? 1.125 -11.675 10.683 1.00 89.25 183 ASP A O 1
ATOM 1419 N N . GLY A 1 184 ? -0.629 -10.887 9.537 1.00 89.25 184 GLY A N 1
ATOM 1420 C CA . GLY A 1 184 ? -0.278 -9.472 9.618 1.00 89.25 184 GLY A CA 1
ATOM 1421 C C . GLY A 1 184 ? 0.613 -8.963 8.485 1.00 89.25 184 GLY A C 1
ATOM 1422 O O . GLY A 1 184 ? 0.826 -7.752 8.395 1.00 89.25 184 GLY A O 1
ATOM 1423 N N . SER A 1 185 ? 1.095 -9.837 7.602 1.00 92.88 185 SER A N 1
ATOM 1424 C CA . SER A 1 185 ? 1.719 -9.444 6.343 1.00 92.88 185 SER A CA 1
ATOM 1425 C C . SER A 1 185 ? 0.651 -9.180 5.282 1.00 92.88 185 SER A C 1
ATOM 1427 O O . SER A 1 185 ? -0.333 -9.904 5.170 1.00 92.88 185 SER A O 1
ATOM 1429 N N . PHE A 1 186 ? 0.842 -8.141 4.475 1.00 95.81 186 PHE A N 1
ATOM 1430 C CA . PHE A 1 186 ? -0.033 -7.841 3.348 1.00 95.81 186 PHE A CA 1
ATOM 1431 C C . PHE A 1 186 ? 0.627 -8.275 2.049 1.00 95.81 186 PHE A C 1
ATOM 1433 O O . PHE A 1 186 ? 1.782 -7.919 1.797 1.00 95.81 186 PHE A O 1
ATOM 1440 N N . LYS A 1 187 ? -0.136 -8.937 1.180 1.00 96.75 187 LYS A N 1
ATOM 1441 C CA . LYS A 1 187 ? 0.187 -8.982 -0.245 1.00 96.75 187 LYS A CA 1
ATOM 1442 C C . LYS A 1 187 ? -0.254 -7.666 -0.882 1.00 96.75 187 LYS A C 1
ATOM 1444 O O . LYS A 1 187 ? -1.354 -7.178 -0.620 1.00 96.75 187 LYS A O 1
ATOM 1449 N N . TYR A 1 188 ? 0.608 -7.059 -1.685 1.00 97.50 188 TYR A N 1
ATOM 1450 C CA . TYR A 1 188 ? 0.313 -5.803 -2.367 1.00 97.50 188 TYR A CA 1
ATOM 1451 C C . TYR A 1 188 ? 0.869 -5.795 -3.786 1.00 97.50 188 TYR A C 1
ATOM 1453 O O . TYR A 1 188 ? 1.839 -6.485 -4.089 1.00 97.50 188 TYR A O 1
ATOM 1461 N N . GLY A 1 189 ? 0.256 -4.988 -4.646 1.00 96.12 189 GLY A N 1
ATOM 1462 C CA . GLY A 1 189 ? 0.687 -4.738 -6.016 1.00 96.12 189 GLY A CA 1
ATOM 1463 C C . GLY A 1 189 ? 1.042 -3.270 -6.222 1.00 96.12 189 GLY A C 1
ATOM 1464 O O . GLY A 1 189 ? 0.379 -2.381 -5.683 1.00 96.12 189 GLY A O 1
ATOM 1465 N N . THR A 1 190 ? 2.070 -3.006 -7.026 1.00 96.94 190 THR A N 1
ATOM 1466 C CA . THR A 1 190 ? 2.419 -1.654 -7.496 1.00 96.94 190 THR A CA 1
ATOM 1467 C C . THR A 1 190 ? 2.312 -1.575 -9.009 1.00 96.94 190 THR A C 1
ATOM 1469 O O . THR A 1 190 ? 2.724 -2.505 -9.701 1.00 96.94 190 THR A O 1
ATOM 1472 N N . PHE A 1 191 ? 1.747 -0.473 -9.507 1.00 96.44 191 PHE A N 1
ATOM 1473 C CA . PHE A 1 191 ? 1.393 -0.331 -10.917 1.00 96.44 191 PHE A CA 1
ATOM 1474 C C . PHE A 1 191 ? 1.830 1.016 -11.474 1.00 96.44 191 PHE A C 1
ATOM 1476 O O . PHE A 1 191 ? 1.697 2.059 -10.823 1.00 96.44 191 PHE A O 1
ATOM 1483 N N . GLU A 1 192 ? 2.305 0.988 -12.715 1.00 93.25 192 GLU A N 1
ATOM 1484 C CA . GLU A 1 192 ? 2.800 2.170 -13.411 1.00 93.25 192 GLU A CA 1
ATOM 1485 C C . GLU A 1 192 ? 1.680 3.045 -13.970 1.00 93.25 192 GLU A C 1
ATOM 1487 O O . GLU A 1 192 ? 1.861 4.237 -14.204 1.00 93.25 192 GLU A O 1
ATOM 1492 N N . SER A 1 193 ? 0.520 2.441 -14.225 1.00 88.19 193 SER A N 1
ATOM 1493 C CA . SER A 1 193 ? -0.630 3.096 -14.834 1.00 88.19 193 SER A CA 1
ATOM 1494 C C . SER A 1 193 ? -1.905 2.274 -14.623 1.00 88.19 193 SER A C 1
ATOM 1496 O O . SER A 1 193 ? -1.870 1.174 -14.071 1.00 88.19 193 SER A O 1
ATOM 1498 N N . SER A 1 194 ? -3.041 2.781 -15.110 1.00 81.62 194 SER A N 1
ATOM 1499 C CA . SER A 1 194 ? -4.288 1.998 -15.189 1.00 81.62 194 SER A CA 1
ATOM 1500 C C . SER A 1 194 ? -4.303 0.990 -16.349 1.00 81.62 194 SER A C 1
ATOM 1502 O O . SER A 1 194 ? -5.236 0.204 -16.441 1.00 81.62 194 SER A O 1
ATOM 1504 N N . ASN A 1 195 ? -3.277 0.982 -17.209 1.00 80.31 195 ASN A N 1
ATOM 1505 C CA . ASN A 1 195 ? -3.130 -0.008 -18.284 1.00 80.31 195 ASN A CA 1
ATOM 1506 C C . ASN A 1 195 ? -2.469 -1.311 -17.802 1.00 80.31 195 ASN A C 1
ATOM 1508 O O . ASN A 1 195 ? -2.365 -2.250 -18.581 1.00 80.31 195 ASN A O 1
ATOM 1512 N N . HIS A 1 196 ? -2.016 -1.355 -16.541 1.00 81.50 196 HIS A N 1
ATOM 1513 C CA . HIS A 1 196 ? -1.516 -2.550 -15.851 1.00 81.50 196 HIS A CA 1
ATOM 1514 C C . HIS A 1 196 ? -0.420 -3.308 -16.617 1.00 81.50 196 HIS A C 1
ATOM 1516 O O . HIS A 1 196 ? -0.402 -4.535 -16.628 1.00 81.50 196 HIS A O 1
ATOM 1522 N N . ARG A 1 197 ? 0.528 -2.608 -17.255 1.00 83.25 197 ARG A N 1
ATOM 1523 C CA . ARG A 1 197 ? 1.634 -3.315 -17.921 1.00 83.25 197 ARG A CA 1
ATOM 1524 C C . ARG A 1 197 ? 2.524 -4.010 -16.898 1.00 83.25 197 ARG A C 1
ATOM 1526 O O . ARG A 1 197 ? 3.006 -5.109 -17.150 1.00 83.25 197 ARG A O 1
ATOM 1533 N N . CYS A 1 198 ? 2.709 -3.383 -15.741 1.00 85.69 198 CYS A N 1
ATOM 1534 C CA . CYS A 1 198 ? 3.597 -3.842 -14.693 1.00 85.69 198 CYS A CA 1
ATOM 1535 C C . CYS A 1 198 ? 2.871 -3.898 -13.360 1.00 85.69 198 CYS A C 1
ATOM 1537 O O . CYS A 1 198 ? 2.331 -2.900 -12.893 1.00 85.69 198 CYS A O 1
ATOM 1539 N N . CYS A 1 199 ? 2.888 -5.073 -12.740 1.00 87.44 199 CYS A N 1
ATOM 1540 C CA . CYS A 1 199 ? 2.111 -5.351 -11.542 1.00 87.44 199 CYS A CA 1
ATOM 1541 C C . CYS A 1 199 ? 2.995 -6.060 -10.534 1.00 87.44 199 CYS A C 1
ATOM 1543 O O . CYS A 1 199 ? 2.730 -7.202 -10.187 1.00 87.44 199 CYS A O 1
ATOM 1545 N N . ALA A 1 200 ? 4.081 -5.417 -10.098 1.00 90.88 200 ALA A N 1
ATOM 1546 C CA . ALA A 1 200 ? 5.002 -6.048 -9.160 1.00 90.88 200 ALA A CA 1
ATOM 1547 C C . ALA A 1 200 ? 4.251 -6.369 -7.858 1.00 90.88 200 ALA A C 1
ATOM 1549 O O . ALA A 1 200 ? 3.881 -5.453 -7.114 1.00 90.88 200 ALA A O 1
ATOM 1550 N N . ILE A 1 201 ? 4.006 -7.663 -7.634 1.00 93.88 201 ILE A N 1
ATOM 1551 C CA . ILE A 1 201 ? 3.333 -8.221 -6.466 1.00 93.88 201 ILE A CA 1
ATOM 1552 C C . ILE A 1 201 ? 4.398 -8.586 -5.447 1.00 93.88 201 ILE A C 1
ATOM 1554 O O . ILE A 1 201 ? 5.348 -9.302 -5.754 1.00 93.88 201 ILE A O 1
ATOM 1558 N N . CYS A 1 202 ? 4.223 -8.122 -4.222 1.00 94.56 202 CYS A N 1
ATOM 1559 C CA . CYS A 1 202 ? 5.151 -8.337 -3.129 1.00 94.56 202 CYS A CA 1
ATOM 1560 C C . CYS A 1 202 ? 4.382 -8.609 -1.831 1.00 94.56 202 CYS A C 1
ATOM 1562 O O . CYS A 1 202 ? 3.204 -8.278 -1.714 1.00 94.56 202 CYS A O 1
ATOM 1564 N N . ASN A 1 203 ? 5.082 -9.135 -0.826 1.00 94.25 203 ASN A N 1
ATOM 1565 C CA . ASN A 1 203 ? 4.597 -9.158 0.553 1.00 94.25 203 ASN A CA 1
ATOM 1566 C C . ASN A 1 203 ? 5.250 -8.030 1.352 1.00 94.25 203 ASN A C 1
ATOM 1568 O O . ASN A 1 203 ? 6.407 -7.664 1.104 1.00 94.25 203 ASN A O 1
ATOM 1572 N N . THR A 1 204 ? 4.516 -7.441 2.292 1.00 93.31 204 THR A N 1
ATOM 1573 C CA . THR A 1 204 ? 5.080 -6.416 3.173 1.00 93.31 204 THR A CA 1
ATOM 1574 C C . THR A 1 204 ? 6.106 -7.032 4.098 1.00 93.31 204 THR A C 1
ATOM 1576 O O . THR A 1 204 ? 5.877 -8.096 4.670 1.00 93.31 204 THR A O 1
ATOM 1579 N N . GLN A 1 205 ? 7.200 -6.315 4.322 1.00 80.88 205 GLN A N 1
ATOM 1580 C CA . GLN A 1 205 ? 8.127 -6.669 5.387 1.00 80.88 205 GLN A CA 1
ATOM 1581 C C . GLN A 1 205 ? 7.548 -6.190 6.719 1.00 80.88 205 GLN A C 1
ATOM 1583 O O . GLN A 1 205 ? 7.265 -4.998 6.886 1.00 80.88 205 GLN A O 1
ATOM 1588 N N . LEU A 1 206 ? 7.358 -7.122 7.654 1.00 76.00 206 LEU A N 1
ATOM 1589 C CA . LEU A 1 206 ? 7.080 -6.781 9.043 1.00 76.00 206 LEU A CA 1
ATOM 1590 C C . LEU A 1 206 ? 8.343 -6.173 9.670 1.00 76.00 206 LEU A C 1
ATOM 1592 O O . LEU A 1 206 ? 9.457 -6.579 9.321 1.00 76.00 206 LEU A O 1
ATOM 1596 N N . PRO A 1 207 ? 8.205 -5.191 10.576 1.00 69.12 207 PRO A N 1
ATOM 1597 C CA . PRO A 1 207 ? 9.351 -4.694 11.311 1.00 69.12 207 PRO A CA 1
ATOM 1598 C C . PRO A 1 207 ? 9.956 -5.843 12.132 1.00 69.12 207 PRO A C 1
ATOM 1600 O O . PRO A 1 207 ? 9.215 -6.703 12.621 1.00 69.12 207 PRO A O 1
ATOM 1603 N N . PRO A 1 208 ? 11.290 -5.884 12.292 1.00 66.31 208 PRO A N 1
ATOM 1604 C CA . PRO A 1 208 ? 11.911 -6.878 13.153 1.00 66.31 208 PRO A CA 1
ATOM 1605 C C . PRO A 1 208 ? 11.345 -6.751 14.579 1.00 66.31 208 PRO A C 1
ATOM 1607 O O . PRO A 1 208 ? 11.030 -5.633 15.007 1.00 66.31 208 PRO A O 1
ATOM 1610 N N . PRO A 1 209 ? 11.222 -7.862 15.329 1.00 66.56 209 PRO A N 1
ATOM 1611 C CA . PRO A 1 209 ? 10.788 -7.812 16.718 1.00 66.56 209 PRO A CA 1
ATOM 1612 C C . PRO A 1 209 ? 11.651 -6.824 17.517 1.00 66.56 209 PRO A C 1
ATOM 1614 O O . PRO A 1 209 ? 12.858 -6.732 17.259 1.00 66.56 209 PRO A O 1
ATOM 1617 N N . PRO A 1 210 ? 11.083 -6.107 18.505 1.00 71.31 210 PRO A N 1
ATOM 1618 C CA . PRO A 1 210 ? 11.881 -5.313 19.426 1.00 71.31 210 PRO A CA 1
ATOM 1619 C C . PRO A 1 210 ? 12.984 -6.183 20.033 1.00 71.31 210 PRO A C 1
ATOM 1621 O O . PRO A 1 210 ? 12.733 -7.321 20.439 1.00 71.31 210 PRO A O 1
ATOM 1624 N N . LYS A 1 211 ? 14.212 -5.661 20.100 1.00 73.50 211 LYS A N 1
ATOM 1625 C CA . LYS A 1 211 ? 15.304 -6.363 20.780 1.00 73.50 211 LYS A CA 1
ATOM 1626 C C . LYS A 1 211 ? 14.883 -6.613 22.241 1.00 73.50 211 LYS A C 1
ATOM 1628 O O . LYS A 1 211 ? 14.341 -5.688 22.851 1.00 73.50 211 LYS A O 1
ATOM 1633 N N . PRO A 1 212 ? 15.120 -7.811 22.812 1.00 77.88 212 PRO A N 1
ATOM 1634 C CA . PRO A 1 212 ? 14.824 -8.067 24.217 1.00 77.88 212 PRO A CA 1
ATOM 1635 C C . PRO A 1 212 ? 15.467 -6.998 25.110 1.00 77.88 212 PRO A C 1
ATOM 1637 O O . PRO A 1 212 ? 16.579 -6.550 24.797 1.00 77.88 212 PRO A O 1
ATOM 1640 N N . PRO A 1 213 ? 14.808 -6.583 26.208 1.00 78.88 213 PRO A N 1
ATOM 1641 C CA . PRO A 1 213 ? 15.437 -5.697 27.175 1.00 78.88 213 PRO A CA 1
ATOM 1642 C C . PRO A 1 213 ? 16.750 -6.327 27.647 1.00 78.88 213 PRO A C 1
ATOM 1644 O O . PRO A 1 213 ? 16.817 -7.528 27.917 1.00 78.88 213 PRO A O 1
ATOM 1647 N N . SER A 1 214 ? 17.811 -5.520 27.700 1.00 84.19 214 SER A N 1
ATOM 1648 C CA . SER A 1 214 ? 19.104 -5.978 28.208 1.00 84.19 214 SER A CA 1
ATOM 1649 C C . SER A 1 214 ? 18.914 -6.496 29.642 1.00 84.19 214 SER A C 1
ATOM 1651 O O . SER A 1 214 ? 18.208 -5.835 30.408 1.00 84.19 214 SER A O 1
ATOM 1653 N N . PRO A 1 215 ? 19.500 -7.647 30.028 1.00 83.00 215 PRO A N 1
ATOM 1654 C CA . PRO A 1 215 ? 19.376 -8.143 31.393 1.00 83.00 215 PRO A CA 1
ATOM 1655 C C . PRO A 1 215 ? 19.895 -7.087 32.371 1.00 83.00 215 PRO A C 1
ATOM 1657 O O . PRO A 1 215 ? 20.955 -6.496 32.146 1.00 83.00 215 PRO A O 1
ATOM 1660 N N . SER A 1 216 ? 19.134 -6.834 33.438 1.00 82.12 216 SER A N 1
ATOM 1661 C CA . SER A 1 216 ? 19.551 -5.920 34.500 1.00 82.12 216 SER A CA 1
ATOM 1662 C C . SER A 1 216 ? 20.909 -6.359 35.060 1.00 82.12 216 SER A C 1
ATOM 1664 O O . SER A 1 216 ? 21.128 -7.564 35.231 1.00 82.12 216 SER A O 1
ATOM 1666 N N . PRO A 1 217 ? 21.828 -5.422 35.359 1.00 84.69 217 PRO A N 1
ATOM 1667 C CA . PRO A 1 217 ? 23.090 -5.771 35.994 1.00 84.69 217 PRO A CA 1
ATOM 1668 C C . PRO A 1 217 ? 22.830 -6.495 37.327 1.00 84.69 217 PRO A C 1
ATOM 1670 O O . PRO A 1 217 ? 21.868 -6.159 38.027 1.00 84.69 217 PRO A O 1
ATOM 1673 N N . PRO A 1 218 ? 23.658 -7.493 37.687 1.00 84.38 218 PRO A N 1
ATOM 1674 C CA . PRO A 1 218 ? 23.518 -8.185 38.958 1.00 84.38 218 PRO A CA 1
ATOM 1675 C C . PRO A 1 218 ? 23.659 -7.194 40.125 1.00 84.38 218 PRO A C 1
ATOM 1677 O O . PRO A 1 218 ? 24.434 -6.237 40.022 1.00 84.38 218 PRO A O 1
ATOM 1680 N N . PRO A 1 219 ? 22.929 -7.403 41.234 1.00 85.31 219 PRO A N 1
ATOM 1681 C CA . PRO A 1 219 ? 23.026 -6.536 42.400 1.00 85.31 219 PRO A CA 1
ATOM 1682 C C . PRO A 1 219 ? 24.471 -6.491 42.938 1.00 85.31 219 PRO A C 1
ATOM 1684 O O . PRO A 1 219 ? 25.191 -7.493 42.842 1.00 85.31 219 PRO A O 1
ATOM 1687 N N . PRO A 1 220 ? 24.911 -5.353 43.512 1.00 85.69 220 PRO A N 1
ATOM 1688 C CA . PRO A 1 220 ? 26.227 -5.243 44.135 1.00 85.69 220 PRO A CA 1
ATOM 1689 C C . PRO A 1 220 ? 26.416 -6.330 45.198 1.00 85.69 220 PRO A C 1
ATOM 1691 O O . PRO A 1 220 ? 25.508 -6.590 45.990 1.00 85.69 220 PRO A O 1
ATOM 1694 N N . ARG A 1 221 ? 27.595 -6.966 45.237 1.00 86.94 221 ARG A N 1
ATOM 1695 C CA . ARG A 1 221 ? 27.917 -7.897 46.329 1.00 86.94 221 ARG A CA 1
ATOM 1696 C C . ARG A 1 221 ? 28.001 -7.123 47.652 1.00 86.94 221 ARG A C 1
ATOM 1698 O O . ARG A 1 221 ? 28.565 -6.027 47.653 1.00 86.94 221 ARG A O 1
ATOM 1705 N N . PRO A 1 222 ? 27.499 -7.686 48.765 1.00 86.31 222 PRO A N 1
ATOM 1706 C CA . PRO A 1 222 ? 27.729 -7.122 50.089 1.00 86.31 222 PRO A CA 1
ATOM 1707 C C . PRO A 1 222 ? 29.234 -7.026 50.400 1.00 86.31 222 PRO A C 1
ATOM 1709 O O . PRO A 1 222 ? 29.998 -7.877 49.929 1.00 86.31 222 PRO A O 1
ATOM 1712 N N . PRO A 1 223 ? 29.671 -6.027 51.188 1.00 83.25 223 PRO A N 1
ATOM 1713 C CA . PRO A 1 223 ? 31.049 -5.952 51.665 1.00 83.25 223 PRO A CA 1
ATOM 1714 C C . PRO A 1 223 ? 31.394 -7.149 52.581 1.00 83.25 223 PRO A C 1
ATOM 1716 O O . PRO A 1 223 ? 30.502 -7.654 53.268 1.00 83.25 223 PRO A O 1
ATOM 1719 N N . PRO A 1 224 ? 32.659 -7.619 52.593 1.00 79.94 224 PRO A N 1
ATOM 1720 C CA . PRO A 1 224 ? 33.109 -8.689 53.490 1.00 79.94 224 PRO A CA 1
ATOM 1721 C C . PRO A 1 224 ? 33.031 -8.287 54.980 1.00 79.94 224 PRO A C 1
ATOM 1723 O O . PRO A 1 224 ? 33.162 -7.094 55.265 1.00 79.94 224 PRO A O 1
ATOM 1726 N N . PRO A 1 225 ? 32.834 -9.255 55.902 1.00 79.06 225 PRO A N 1
ATOM 1727 C CA . PRO A 1 225 ? 32.870 -9.039 57.352 1.00 79.06 225 PRO A CA 1
ATOM 1728 C C . PRO A 1 225 ? 34.272 -8.731 57.894 1.00 79.06 225 PRO A C 1
ATOM 1730 O O . PRO A 1 225 ? 35.268 -9.177 57.275 1.00 79.06 225 PRO A O 1
#

Organism: NCBI:txid1034604

Secondary structure (DSSP, 8-state):
-----------------------------PPP----S---TT---TTGGGTSTT-S--SEEEGGGSSEEEEEEEEEE-SSEEEEEEEEEE----TTSHHHHHHHH-EEEEEEEE-GGGGGGEEEEEETTEEEEEEEE-SSSSEEEEEEEEEE-TTTSTT-EEEEEEETTSTT-SHHHHBTTSSSPPEEEEESSTT-SEEEEEEPBPPPPPPPPPPPPPPPPPPP-

InterPro domains:
  IPR024616 Pherophorin [PF12499] (53-199)

Sequence (225 aa):
MVRISRWGQQLLLPLLLLAAAQQGWAEEDAPPDQYGSDWGVAEMDPTAALGIFPYCSCEQYRCDQGPYRLQYVGRSETTNFVDMCFQINTVPCNPSNICCNKLSANLEKIEFEVVKQCKDGFVSSTINGQVKTTYFDTDFATGKIRITAVRLNSVTAKQSIVCLRLRRTSACTTPATLAENGDGSFKYGTFESSNHRCCAICNTQLPPPPKPPSPSPPPPRPPPP